Protein AF-A0A534PNG5-F1 (afdb_monomer_lite)

Secondary structure (DSSP, 8-state):
----------TTGGGSS------------------------------------HHHHHHHHHHHHHHHHHHHHHHHHHHHHHHHHHHHHHHHHHHHHHHHHHHHHHHHHHHHHHHHH-S---HHHHHHHHHHHHHHHHHS-HHHHHHHHHHHHHHHHHHHSPPPPHHHHHHHHH-GGG-HHHHHHHHHHHHHHHT--

Radius of gyration: 37.45 Å; chains: 1; bounding box: 87×50×100 Å

Structure (mmCIF, N/CA/C/O backbone):
data_AF-A0A534PNG5-F1
#
_entry.id   AF-A0A534PNG5-F1
#
loop_
_atom_site.group_PDB
_atom_site.id
_atom_site.type_symbol
_atom_site.label_atom_id
_atom_site.label_alt_id
_atom_site.label_comp_id
_atom_site.label_asym_id
_atom_site.label_entity_id
_atom_site.label_seq_id
_atom_site.pdbx_PDB_ins_code
_atom_site.Cartn_x
_atom_site.Cartn_y
_atom_site.Cartn_z
_atom_site.occupancy
_atom_site.B_iso_or_equiv
_atom_site.auth_seq_id
_atom_site.auth_comp_id
_atom_site.auth_asym_id
_atom_site.auth_atom_id
_atom_site.pdbx_PDB_model_num
ATOM 1 N N . MET A 1 1 ? 48.257 -15.122 37.520 1.00 42.22 1 MET A N 1
ATOM 2 C CA . MET A 1 1 ? 48.378 -16.211 36.531 1.00 42.22 1 MET A CA 1
ATOM 3 C C . MET A 1 1 ? 47.598 -15.764 35.302 1.00 42.22 1 MET A C 1
ATOM 5 O O . MET A 1 1 ? 46.404 -15.556 35.449 1.00 42.22 1 MET A O 1
ATOM 9 N N . SER A 1 2 ? 48.328 -15.472 34.219 1.00 43.62 2 SER A N 1
ATOM 10 C CA . SER A 1 2 ? 47.975 -15.103 32.827 1.00 43.62 2 SER A CA 1
ATOM 11 C C . SER A 1 2 ? 46.506 -14.789 32.499 1.00 43.62 2 SER A C 1
ATOM 13 O O . SER A 1 2 ? 45.644 -15.635 32.684 1.00 43.62 2 SER A O 1
ATOM 15 N N . ASP A 1 3 ? 46.112 -13.600 32.036 1.00 45.09 3 ASP A N 1
ATOM 16 C CA . ASP A 1 3 ? 46.604 -12.797 30.897 1.00 45.09 3 ASP A CA 1
ATOM 17 C C . ASP A 1 3 ? 46.541 -13.548 29.556 1.00 45.09 3 ASP A C 1
ATOM 19 O O . ASP A 1 3 ? 47.491 -14.232 29.190 1.00 45.09 3 ASP A O 1
ATOM 23 N N . VAL A 1 4 ? 45.411 -13.425 28.843 1.00 49.88 4 VAL A N 1
ATOM 24 C CA . VAL A 1 4 ? 45.333 -13.567 27.377 1.00 49.88 4 VAL A CA 1
ATOM 25 C C . VAL A 1 4 ? 44.245 -12.629 26.843 1.00 49.88 4 VAL A C 1
ATOM 27 O O . VAL A 1 4 ? 43.051 -12.919 26.866 1.00 49.88 4 VAL A O 1
ATOM 30 N N . LYS A 1 5 ? 44.704 -11.489 26.330 1.00 52.66 5 LYS A N 1
ATOM 31 C CA . LYS A 1 5 ? 44.002 -10.585 25.415 1.00 52.66 5 LYS A CA 1
ATOM 32 C C . LYS A 1 5 ? 44.162 -11.109 23.980 1.00 52.66 5 LYS A C 1
ATOM 34 O O . LYS A 1 5 ? 45.305 -11.245 23.545 1.00 52.66 5 LYS A O 1
ATOM 39 N N . PRO A 1 6 ? 43.095 -11.327 23.193 1.00 45.66 6 PRO A N 1
ATOM 40 C CA . PRO A 1 6 ? 43.257 -11.527 21.761 1.00 45.66 6 PRO A CA 1
ATOM 41 C C . PRO A 1 6 ? 43.134 -10.203 20.993 1.00 45.66 6 PRO A C 1
ATOM 43 O O . PRO A 1 6 ? 42.082 -9.574 20.927 1.00 45.66 6 PRO A O 1
ATOM 46 N N . ALA A 1 7 ? 44.291 -9.802 20.465 1.00 45.59 7 ALA A N 1
ATOM 47 C CA . ALA A 1 7 ? 44.550 -9.168 19.173 1.00 45.59 7 ALA A CA 1
ATOM 48 C C . ALA A 1 7 ? 43.496 -8.202 18.592 1.00 45.59 7 ALA A C 1
ATOM 50 O O . ALA A 1 7 ? 42.533 -8.584 17.932 1.00 45.59 7 ALA A O 1
ATOM 51 N N . SER A 1 8 ? 43.808 -6.913 18.719 1.00 43.84 8 SER A N 1
ATOM 52 C CA . SER A 1 8 ? 43.401 -5.866 17.785 1.00 43.84 8 SER A CA 1
ATOM 53 C C . SER A 1 8 ? 43.860 -6.223 16.367 1.00 43.84 8 SER A C 1
ATOM 55 O O . SER A 1 8 ? 45.064 -6.259 16.107 1.00 43.84 8 SER A O 1
ATOM 57 N N . LEU A 1 9 ? 42.911 -6.477 15.464 1.00 45.34 9 LEU A N 1
ATOM 58 C CA . LEU A 1 9 ? 43.178 -6.602 14.033 1.00 45.34 9 LEU A CA 1
ATOM 59 C C . LEU A 1 9 ? 43.649 -5.250 13.487 1.00 45.34 9 LEU A C 1
ATOM 61 O O . LEU A 1 9 ? 42.958 -4.234 13.582 1.00 45.34 9 LEU A O 1
ATOM 65 N N . ASP A 1 10 ? 44.867 -5.273 12.964 1.00 45.09 10 ASP A N 1
ATOM 66 C CA . ASP A 1 10 ? 45.629 -4.137 12.480 1.00 45.09 10 ASP A CA 1
ATOM 67 C C . ASP A 1 10 ? 44.970 -3.542 11.225 1.00 45.09 10 ASP A C 1
ATOM 69 O O . ASP A 1 10 ? 45.012 -4.097 10.127 1.00 45.09 10 ASP A O 1
ATOM 73 N N . LEU A 1 11 ? 44.328 -2.383 11.388 1.00 49.09 11 LEU A N 1
ATOM 74 C CA . LEU A 1 11 ? 43.650 -1.632 10.328 1.00 49.09 11 LEU A CA 1
ATOM 75 C C . LEU A 1 11 ? 44.647 -0.876 9.417 1.00 49.09 11 LEU A C 1
ATOM 77 O O . LEU A 1 11 ? 44.348 0.217 8.925 1.00 49.09 11 LEU A O 1
ATOM 81 N N . ARG A 1 12 ? 45.856 -1.423 9.223 1.00 49.28 12 ARG A N 1
ATOM 82 C CA . ARG A 1 12 ? 46.946 -0.820 8.436 1.00 49.28 12 ARG A CA 1
ATOM 83 C C . ARG A 1 12 ? 47.330 -1.592 7.172 1.00 49.28 12 ARG A C 1
ATOM 85 O O . ARG A 1 12 ? 47.959 -0.989 6.307 1.00 49.28 12 ARG A O 1
ATOM 92 N N . ASP A 1 13 ? 46.836 -2.815 6.971 1.00 47.75 13 ASP A N 1
ATOM 93 C CA . ASP A 1 13 ? 47.188 -3.629 5.790 1.00 47.75 13 ASP A CA 1
ATOM 94 C C . ASP A 1 13 ? 46.208 -3.557 4.603 1.00 47.75 13 ASP A C 1
ATOM 96 O O . ASP A 1 13 ? 46.502 -4.056 3.520 1.00 47.75 13 ASP A O 1
ATOM 100 N N . ALA A 1 14 ? 45.079 -2.851 4.722 1.00 40.81 14 ALA A N 1
ATOM 101 C CA . ALA A 1 14 ? 44.110 -2.721 3.621 1.00 40.81 14 ALA A CA 1
ATOM 102 C C . ALA A 1 14 ? 44.306 -1.471 2.729 1.00 40.81 14 ALA A C 1
ATOM 104 O O . ALA A 1 14 ? 43.502 -1.213 1.835 1.00 40.81 14 ALA A O 1
ATOM 105 N N . ARG A 1 15 ? 45.362 -0.666 2.947 1.00 44.97 15 ARG A N 1
ATOM 106 C CA . ARG A 1 15 ? 45.637 0.574 2.177 1.00 44.97 15 ARG A CA 1
ATOM 107 C C . ARG A 1 15 ? 46.783 0.466 1.164 1.00 44.97 15 ARG A C 1
ATOM 109 O O . ARG A 1 15 ? 47.199 1.478 0.602 1.00 44.97 15 ARG A O 1
ATOM 116 N N . SER A 1 16 ? 47.269 -0.738 0.880 1.00 45.09 16 SER A N 1
ATOM 117 C CA . SER A 1 16 ? 48.360 -0.989 -0.076 1.00 45.09 16 SER A CA 1
ATOM 118 C C . SER A 1 16 ? 47.890 -1.483 -1.456 1.00 45.09 16 SER A C 1
ATOM 120 O O . SER A 1 16 ? 48.688 -1.506 -2.389 1.00 45.09 16 SER A O 1
ATOM 122 N N . ALA A 1 17 ? 46.595 -1.771 -1.648 1.00 43.81 17 ALA A N 1
ATOM 123 C CA . ALA A 1 17 ? 46.058 -2.350 -2.892 1.00 43.81 17 ALA A CA 1
ATOM 124 C C . ALA A 1 17 ? 45.223 -1.391 -3.774 1.00 43.81 17 ALA A C 1
ATOM 126 O O . ALA A 1 17 ? 44.519 -1.838 -4.672 1.00 43.81 17 ALA A O 1
ATOM 127 N N . SER A 1 18 ? 45.309 -0.069 -3.571 1.00 43.91 18 SER A N 1
ATOM 128 C CA . SER A 1 18 ? 44.603 0.926 -4.406 1.00 43.91 18 SER A CA 1
ATOM 129 C C . SER A 1 18 ? 45.534 2.024 -4.936 1.00 43.91 18 SER A C 1
ATOM 131 O O . SER A 1 18 ? 45.219 3.212 -4.921 1.00 43.91 18 SER A O 1
ATOM 133 N N . ARG A 1 19 ? 46.712 1.623 -5.425 1.00 49.06 19 ARG A N 1
ATOM 134 C CA . ARG A 1 19 ? 47.600 2.451 -6.258 1.00 49.06 19 ARG A CA 1
ATOM 135 C C . ARG A 1 19 ? 47.731 1.822 -7.643 1.00 49.06 19 ARG A C 1
ATOM 137 O O . ARG A 1 19 ? 48.765 1.245 -7.951 1.00 49.06 19 ARG A O 1
ATOM 144 N N . ARG A 1 20 ? 46.685 1.909 -8.472 1.00 46.75 20 ARG A N 1
ATOM 145 C CA . ARG A 1 20 ? 46.772 1.728 -9.939 1.00 46.75 20 ARG A CA 1
ATOM 146 C C . ARG A 1 20 ? 45.463 2.111 -10.645 1.00 46.75 20 ARG A C 1
ATOM 148 O O . ARG A 1 20 ? 44.916 1.352 -11.427 1.00 46.75 20 ARG A O 1
ATOM 155 N N . ALA A 1 21 ? 44.990 3.330 -10.407 1.00 36.22 21 ALA A N 1
ATOM 156 C CA . ALA A 1 21 ? 44.104 4.019 -11.342 1.00 36.22 21 ALA A CA 1
ATOM 157 C C . ALA A 1 21 ? 44.889 5.217 -11.885 1.00 36.22 21 ALA A C 1
ATOM 159 O O . ALA A 1 21 ? 44.921 6.288 -11.285 1.00 36.22 21 ALA A O 1
ATOM 160 N N . ARG A 1 22 ? 45.647 4.985 -12.965 1.00 43.31 22 ARG A N 1
ATOM 161 C CA . ARG A 1 22 ? 46.301 6.059 -13.718 1.00 43.31 22 ARG A CA 1
ATOM 162 C C . ARG A 1 22 ? 45.199 6.886 -14.370 1.00 43.31 22 ARG A C 1
ATOM 164 O O . ARG A 1 22 ? 44.505 6.391 -15.252 1.00 43.31 22 ARG A O 1
ATOM 171 N N . ALA A 1 23 ? 45.073 8.127 -13.918 1.00 37.53 23 ALA A N 1
ATOM 172 C CA . ALA A 1 23 ? 44.420 9.194 -14.649 1.00 37.53 23 ALA A CA 1
ATOM 173 C C . ALA A 1 23 ? 45.038 9.272 -16.053 1.00 37.53 23 ALA A C 1
ATOM 175 O O . ALA A 1 23 ? 46.244 9.476 -16.198 1.00 37.53 23 ALA A O 1
ATOM 176 N N . MET A 1 24 ? 44.221 9.047 -17.079 1.00 36.25 24 MET A N 1
ATOM 177 C CA . MET A 1 24 ? 44.576 9.359 -18.456 1.00 36.25 24 MET A CA 1
ATOM 178 C C . MET A 1 24 ? 44.239 10.833 -18.673 1.00 36.25 24 MET A C 1
ATOM 180 O O . MET A 1 24 ? 43.172 11.176 -19.173 1.00 36.25 24 MET A O 1
ATOM 184 N N . GLU A 1 25 ? 45.127 11.707 -18.204 1.00 40.69 25 GLU A N 1
ATOM 185 C CA . GLU A 1 25 ? 45.117 13.109 -18.602 1.00 40.69 25 GLU A CA 1
ATOM 186 C C . GLU A 1 25 ? 45.513 13.175 -20.078 1.00 40.69 25 GLU A C 1
ATOM 188 O O . GLU A 1 25 ? 46.622 12.805 -20.460 1.00 40.69 25 GLU A O 1
ATOM 193 N N . VAL A 1 26 ? 44.572 13.595 -20.918 1.00 46.16 26 VAL A N 1
ATOM 194 C CA . VAL A 1 26 ? 44.825 13.958 -22.312 1.00 46.16 26 VAL A CA 1
ATOM 195 C C . VAL A 1 26 ? 45.457 15.352 -22.291 1.00 46.16 26 VAL A C 1
ATOM 197 O O . VAL A 1 26 ? 44.772 16.303 -21.907 1.00 46.16 26 VAL A O 1
ATOM 200 N N . PRO A 1 27 ? 46.734 15.529 -22.674 1.00 39.25 27 PRO A N 1
ATOM 201 C CA . PRO A 1 27 ? 47.320 16.853 -22.697 1.00 39.25 27 PRO A CA 1
ATOM 202 C C . PRO A 1 27 ? 46.854 17.575 -23.964 1.00 39.25 27 PRO A C 1
ATOM 204 O O . PRO A 1 27 ? 47.229 17.224 -25.082 1.00 39.25 27 PRO A O 1
ATOM 207 N N . LEU A 1 28 ? 46.035 18.610 -23.776 1.00 47.66 28 LEU A N 1
ATOM 208 C CA . LEU A 1 28 ? 45.810 19.658 -24.767 1.00 47.66 28 LEU A CA 1
ATOM 209 C C . LEU A 1 28 ? 47.106 20.463 -24.921 1.00 47.66 28 LEU A C 1
ATOM 211 O O . LEU A 1 28 ? 47.334 21.445 -24.216 1.00 47.66 28 LEU A O 1
ATOM 215 N N . THR A 1 29 ? 47.973 20.062 -25.846 1.00 42.19 29 THR A N 1
ATOM 216 C CA . THR A 1 29 ? 49.083 20.905 -26.291 1.00 42.19 29 THR A CA 1
ATOM 217 C C . THR A 1 29 ? 48.583 21.882 -27.348 1.00 42.19 29 THR A C 1
ATOM 219 O O . THR A 1 29 ? 48.604 21.644 -28.553 1.00 42.19 29 THR A O 1
ATOM 222 N N . VAL A 1 30 ? 48.143 23.041 -26.863 1.00 47.34 30 VAL A N 1
ATOM 223 C CA . VAL A 1 30 ? 48.156 24.284 -27.630 1.00 47.34 30 VAL A CA 1
ATOM 224 C C . VAL A 1 30 ? 49.622 24.625 -27.897 1.00 47.34 30 VAL A C 1
ATOM 226 O O . VAL A 1 30 ? 50.342 25.018 -26.982 1.00 47.34 30 VAL A O 1
ATOM 229 N N . PHE A 1 31 ? 50.080 24.469 -29.140 1.00 37.09 31 PHE A N 1
ATOM 230 C CA . PHE A 1 31 ? 51.350 25.041 -29.583 1.00 37.09 31 PHE A CA 1
ATOM 231 C C . PHE A 1 31 ? 51.090 26.058 -30.690 1.00 37.09 31 PHE A C 1
ATOM 233 O O . PHE A 1 31 ? 50.857 25.739 -31.855 1.00 37.09 31 PHE A O 1
ATOM 240 N N . SER A 1 32 ? 51.102 27.321 -30.276 1.00 46.97 32 SER A N 1
ATOM 241 C CA . SER A 1 32 ? 51.214 28.490 -31.134 1.00 46.97 32 SER A CA 1
ATOM 242 C C . SER A 1 32 ? 52.559 28.481 -31.866 1.00 46.97 32 SER A C 1
ATOM 244 O O . SER A 1 32 ? 53.602 28.361 -31.224 1.00 46.97 32 SER A O 1
ATOM 246 N N . GLY A 1 33 ? 52.564 28.695 -33.182 1.00 36.94 33 GLY A N 1
ATOM 247 C CA . GLY A 1 33 ? 53.810 28.750 -33.948 1.00 36.94 33 GLY A CA 1
ATOM 248 C C . GLY A 1 33 ? 53.684 29.442 -35.302 1.00 36.94 33 GLY A C 1
ATOM 249 O O . GLY A 1 33 ? 53.582 28.783 -36.322 1.00 36.94 33 GLY A O 1
ATOM 250 N N . ARG A 1 34 ? 53.709 30.781 -35.275 1.00 41.88 34 ARG A N 1
ATOM 251 C CA . ARG A 1 34 ? 54.212 31.721 -36.305 1.00 41.88 34 ARG A CA 1
ATOM 252 C C . ARG A 1 34 ? 53.926 31.462 -37.796 1.00 41.88 34 ARG A C 1
ATOM 254 O O . ARG A 1 34 ? 54.570 30.662 -38.462 1.00 41.88 34 ARG A O 1
ATOM 261 N N . ARG A 1 35 ? 53.160 32.396 -38.372 1.00 55.22 35 ARG A N 1
ATOM 262 C CA . ARG A 1 35 ? 53.339 32.862 -39.757 1.00 55.22 35 ARG A CA 1
ATOM 263 C C . ARG A 1 35 ? 54.666 33.633 -39.903 1.00 55.22 35 ARG A C 1
ATOM 265 O O . ARG A 1 35 ? 54.890 34.571 -39.140 1.00 55.22 35 ARG A O 1
ATOM 272 N N . ARG A 1 36 ? 55.482 33.278 -40.904 1.00 39.59 36 ARG A N 1
ATOM 273 C CA . ARG A 1 36 ? 56.388 34.119 -41.739 1.00 39.59 36 ARG A CA 1
ATOM 274 C C . ARG A 1 36 ? 57.092 33.167 -42.728 1.00 39.59 36 ARG A C 1
ATOM 276 O O . ARG A 1 36 ? 57.752 32.241 -42.290 1.00 39.59 36 ARG A O 1
ATOM 283 N N . ALA A 1 37 ? 56.710 33.163 -44.005 1.00 39.16 37 ALA A N 1
ATOM 284 C CA . ALA A 1 37 ? 57.232 34.003 -45.095 1.00 39.16 37 ALA A CA 1
ATOM 285 C C . ALA A 1 37 ? 58.597 33.526 -45.633 1.00 39.16 37 ALA A C 1
ATOM 287 O O . ALA A 1 37 ? 59.588 33.672 -44.931 1.00 39.16 37 ALA A O 1
ATOM 288 N N . ALA A 1 38 ? 58.631 33.018 -46.875 1.00 34.38 38 ALA A N 1
ATOM 289 C CA . ALA A 1 38 ? 59.518 33.469 -47.965 1.00 34.38 38 ALA A CA 1
ATOM 290 C C . ALA A 1 38 ? 59.465 32.510 -49.176 1.00 34.38 38 ALA A C 1
ATOM 292 O O . ALA A 1 38 ? 59.502 31.292 -49.029 1.00 34.38 38 ALA A O 1
ATOM 293 N N . LEU A 1 39 ? 59.360 33.107 -50.366 1.00 41.84 39 LEU A N 1
ATOM 294 C CA . LEU A 1 39 ? 59.425 32.502 -51.698 1.00 41.84 39 LEU A CA 1
ATOM 295 C C . LEU A 1 39 ? 60.820 31.923 -52.026 1.00 41.84 39 LEU A C 1
ATOM 297 O O . LEU A 1 39 ? 61.819 32.524 -51.648 1.00 41.84 39 LEU A O 1
ATOM 301 N N . HIS A 1 40 ? 60.868 30.868 -52.852 1.00 40.47 40 HIS A N 1
ATOM 302 C CA . HIS A 1 40 ? 61.390 30.845 -54.243 1.00 40.47 40 HIS A CA 1
ATOM 303 C C . HIS A 1 40 ? 61.981 29.472 -54.639 1.00 40.47 40 HIS A C 1
ATOM 305 O O . HIS A 1 40 ? 62.952 29.011 -54.058 1.00 40.47 40 HIS A O 1
ATOM 311 N N . ILE A 1 41 ? 61.396 28.909 -55.707 1.00 45.75 41 ILE A N 1
ATOM 312 C CA . ILE A 1 41 ? 62.020 28.220 -56.859 1.00 45.75 41 ILE A CA 1
ATOM 313 C C . ILE A 1 41 ? 62.945 27.018 -56.584 1.00 45.75 41 ILE A C 1
ATOM 315 O O . ILE A 1 41 ? 64.103 27.189 -56.235 1.00 45.75 41 ILE A O 1
ATOM 319 N N . PHE A 1 42 ? 62.489 25.823 -56.980 1.00 36.19 42 PHE A N 1
ATOM 320 C CA . PHE A 1 42 ? 63.192 24.996 -57.975 1.00 36.19 42 PHE A CA 1
ATOM 321 C C . PHE A 1 42 ? 62.219 23.981 -58.591 1.00 36.19 42 PHE A C 1
ATOM 323 O O . PHE A 1 42 ? 61.491 23.290 -57.882 1.00 36.19 42 PHE A O 1
ATOM 330 N N . GLY A 1 43 ? 62.154 23.958 -59.922 1.00 49.25 43 GLY A N 1
ATOM 331 C CA . GLY A 1 43 ? 61.312 23.043 -60.684 1.00 49.25 43 GLY A CA 1
ATOM 332 C C . GLY A 1 43 ? 61.909 21.639 -60.760 1.00 49.25 43 GLY A C 1
ATOM 333 O O . GLY A 1 43 ? 63.120 21.472 -60.871 1.00 49.25 43 GLY A O 1
ATOM 334 N N . GLY A 1 44 ? 61.027 20.643 -60.759 1.00 37.41 44 GLY A N 1
ATOM 335 C CA . GLY A 1 44 ? 61.303 19.260 -61.133 1.00 37.41 44 GLY A CA 1
ATOM 336 C C . GLY A 1 44 ? 60.001 18.629 -61.643 1.00 37.41 44 GLY A C 1
ATOM 337 O O . GLY A 1 44 ? 58.953 18.867 -61.035 1.00 37.41 44 GLY A O 1
ATOM 338 N N . PRO A 1 45 ? 60.006 17.922 -62.787 1.00 47.62 45 PRO A N 1
ATOM 339 C CA . PRO A 1 45 ? 58.789 17.418 -63.402 1.00 47.62 45 PRO A CA 1
ATOM 340 C C . PRO A 1 45 ? 58.186 16.280 -62.579 1.00 47.62 45 PRO A C 1
ATOM 342 O O . PRO A 1 45 ? 58.879 15.504 -61.928 1.00 47.62 45 PRO A O 1
ATOM 345 N N . ARG A 1 46 ? 56.855 16.223 -62.616 1.00 51.22 46 ARG A N 1
ATOM 346 C CA . ARG A 1 46 ? 56.011 15.254 -61.919 1.00 51.22 46 ARG A CA 1
ATOM 347 C C . ARG A 1 46 ? 56.330 13.845 -62.428 1.00 51.22 46 ARG A C 1
ATOM 349 O O . ARG A 1 46 ? 55.989 13.525 -63.563 1.00 51.22 46 ARG A O 1
ATOM 356 N N . GLU A 1 47 ? 56.910 13.003 -61.581 1.00 49.06 47 GLU A N 1
ATOM 357 C CA . GLU A 1 47 ? 56.812 11.555 -61.752 1.00 49.06 47 GLU A CA 1
ATOM 358 C C . GLU A 1 47 ? 55.427 11.107 -61.281 1.00 49.06 47 GLU A C 1
ATOM 360 O O . GLU A 1 47 ? 55.004 11.348 -60.148 1.00 49.06 47 GLU A O 1
ATOM 365 N N . GLY A 1 48 ? 54.674 10.531 -62.216 1.00 52.56 48 GLY A N 1
ATOM 366 C CA . GLY A 1 48 ? 53.319 10.059 -62.008 1.00 52.56 48 GLY A CA 1
ATOM 367 C C . GLY A 1 48 ? 53.293 8.811 -61.140 1.00 52.56 48 GLY A C 1
ATOM 368 O O . GLY A 1 48 ? 53.388 7.697 -61.638 1.00 52.56 48 GLY A O 1
ATOM 369 N N . ILE A 1 49 ? 53.046 8.997 -59.850 1.00 50.81 49 ILE A N 1
ATOM 370 C CA . ILE A 1 49 ? 52.175 8.080 -59.123 1.00 50.81 49 ILE A CA 1
ATOM 371 C C . ILE A 1 49 ? 50.791 8.690 -59.292 1.00 50.81 49 ILE A C 1
ATOM 373 O O . ILE A 1 49 ? 50.610 9.863 -58.964 1.00 50.81 49 ILE A O 1
ATOM 377 N N . ALA A 1 50 ? 49.843 7.951 -59.871 1.00 56.66 50 ALA A N 1
ATOM 378 C CA . ALA A 1 50 ? 48.450 8.372 -59.927 1.00 56.66 50 ALA A CA 1
ATOM 379 C C . ALA A 1 50 ? 48.002 8.699 -58.497 1.00 56.66 50 ALA A C 1
ATOM 381 O O . ALA A 1 50 ? 47.720 7.806 -57.699 1.00 56.66 50 ALA A O 1
ATOM 382 N N . ALA A 1 51 ? 48.044 9.986 -58.152 1.00 57.38 51 ALA A N 1
ATOM 383 C CA . ALA A 1 51 ? 47.664 10.487 -56.853 1.00 57.38 51 ALA A CA 1
ATOM 384 C C . ALA A 1 51 ? 46.154 10.316 -56.775 1.00 57.38 51 ALA A C 1
ATOM 386 O O . ALA A 1 51 ? 45.396 11.146 -57.272 1.00 57.38 51 ALA A O 1
ATOM 387 N N . MET A 1 52 ? 45.721 9.188 -56.220 1.00 60.00 52 MET A N 1
ATOM 388 C CA . MET A 1 52 ? 44.352 9.052 -55.764 1.00 60.00 52 MET A CA 1
ATOM 389 C C . MET A 1 52 ? 44.094 10.227 -54.816 1.00 60.00 52 MET A C 1
ATOM 391 O O . MET A 1 52 ? 44.866 10.451 -53.881 1.00 60.00 52 MET A O 1
ATOM 395 N N . ASP A 1 53 ? 43.083 11.030 -55.142 1.00 76.62 53 ASP A N 1
ATOM 396 C CA . ASP A 1 53 ? 42.896 12.356 -54.563 1.00 76.62 53 ASP A CA 1
ATOM 397 C C . ASP A 1 53 ? 42.768 12.258 -53.028 1.00 76.62 53 ASP A C 1
ATOM 399 O O . ASP A 1 53 ? 41.851 11.592 -52.533 1.00 76.62 53 ASP A O 1
ATOM 403 N N . PRO A 1 54 ? 43.655 12.893 -52.240 1.00 76.19 54 PRO A N 1
ATOM 404 C CA . PRO A 1 54 ? 43.539 12.914 -50.782 1.00 76.19 54 PRO A CA 1
ATOM 405 C C . PRO A 1 54 ? 42.186 13.472 -50.302 1.00 76.19 54 PRO A C 1
ATOM 407 O O . PRO A 1 54 ? 41.732 13.113 -49.212 1.00 76.19 54 PRO A O 1
ATOM 410 N N . ALA A 1 55 ? 41.496 14.282 -51.115 1.00 77.81 55 ALA A N 1
ATOM 411 C CA . ALA A 1 55 ? 40.132 14.724 -50.841 1.00 77.81 55 ALA A CA 1
ATOM 412 C C . ALA A 1 55 ? 39.118 13.566 -50.864 1.00 77.81 55 ALA A C 1
ATOM 414 O O . ALA A 1 55 ? 38.207 13.540 -50.037 1.00 77.81 55 ALA A O 1
ATOM 415 N N . PHE A 1 56 ? 39.296 12.578 -51.746 1.00 79.19 56 PHE A N 1
ATOM 416 C CA . PHE A 1 56 ? 38.436 11.397 -51.830 1.00 79.19 56 PHE A CA 1
ATOM 417 C C . PHE A 1 56 ? 38.593 10.494 -50.599 1.00 79.19 56 PHE A C 1
ATOM 419 O O . PHE A 1 56 ? 37.597 10.100 -49.995 1.00 79.19 56 PHE A O 1
ATOM 426 N N . PHE A 1 57 ? 39.832 10.231 -50.165 1.00 80.00 57 PHE A N 1
ATOM 427 C CA . PHE A 1 57 ? 40.095 9.483 -48.927 1.00 80.00 57 PHE A CA 1
ATOM 428 C C . PHE A 1 57 ? 39.540 10.190 -47.689 1.00 80.00 57 PHE A C 1
ATOM 430 O O . PHE A 1 57 ? 38.956 9.542 -46.824 1.00 80.00 57 PHE A O 1
ATOM 437 N N . SER A 1 58 ? 39.691 11.515 -47.614 1.00 79.25 58 SER A N 1
ATOM 438 C CA . SER A 1 58 ? 39.166 12.321 -46.509 1.00 79.25 58 SER A CA 1
ATOM 439 C C . SER A 1 58 ? 37.633 12.316 -46.473 1.00 79.25 58 SER A C 1
ATOM 441 O O . SER A 1 58 ? 37.037 12.066 -45.424 1.00 79.25 58 SER A O 1
ATOM 443 N N . ALA A 1 59 ? 36.977 12.498 -47.624 1.00 80.88 59 ALA A N 1
ATOM 444 C CA . ALA A 1 59 ? 35.522 12.436 -47.735 1.00 80.88 59 ALA A CA 1
ATOM 445 C C . ALA A 1 59 ? 34.981 11.041 -47.387 1.00 80.88 59 ALA A C 1
ATOM 447 O O . ALA A 1 59 ? 34.012 10.923 -46.641 1.00 80.88 59 ALA A O 1
ATOM 448 N N . PHE A 1 60 ? 35.635 9.979 -47.862 1.00 78.94 60 PHE A N 1
ATOM 449 C CA . PHE A 1 60 ? 35.255 8.606 -47.540 1.00 78.94 60 PHE A CA 1
ATOM 450 C C . PHE A 1 60 ? 35.455 8.283 -46.054 1.00 78.94 60 PHE A C 1
ATOM 452 O O . PHE A 1 60 ? 34.574 7.689 -45.438 1.00 78.94 60 PHE A O 1
ATOM 459 N N . ALA A 1 61 ? 36.563 8.718 -45.448 1.00 81.44 61 ALA A N 1
ATOM 460 C CA . ALA A 1 61 ? 36.804 8.563 -44.015 1.00 81.44 61 ALA A CA 1
ATOM 461 C C . ALA A 1 61 ? 35.762 9.319 -43.172 1.00 81.44 61 ALA A C 1
ATOM 463 O O . ALA A 1 61 ? 35.260 8.778 -42.186 1.00 81.44 61 ALA A O 1
ATOM 464 N N . ALA A 1 62 ? 35.383 10.534 -43.583 1.00 76.50 62 ALA A N 1
ATOM 465 C CA . ALA A 1 62 ? 34.324 11.305 -42.937 1.00 76.50 62 ALA A CA 1
ATOM 466 C C . ALA A 1 62 ? 32.954 10.610 -43.051 1.00 76.50 62 ALA A C 1
ATOM 468 O O . ALA A 1 62 ? 32.233 10.494 -42.058 1.00 76.50 62 ALA A O 1
ATOM 469 N N . LEU A 1 63 ? 32.616 10.080 -44.232 1.00 79.31 63 LEU A N 1
ATOM 470 C CA . LEU A 1 63 ? 31.385 9.316 -44.449 1.00 79.31 63 LEU A CA 1
ATOM 471 C C . LEU A 1 63 ? 31.373 8.013 -43.639 1.00 79.31 63 LEU A C 1
ATOM 473 O O . LEU A 1 63 ? 30.384 7.732 -42.964 1.00 79.31 63 LEU A O 1
ATOM 477 N N . ALA A 1 64 ? 32.471 7.257 -43.625 1.00 78.12 64 ALA A N 1
ATOM 478 C CA . ALA A 1 64 ? 32.600 6.025 -42.848 1.00 78.12 64 ALA A CA 1
ATOM 479 C C . ALA A 1 64 ? 32.484 6.290 -41.338 1.00 78.12 64 ALA A C 1
ATOM 481 O O . ALA A 1 64 ? 31.753 5.585 -40.641 1.00 78.12 64 ALA A O 1
ATOM 482 N N . GLY A 1 65 ? 33.128 7.351 -40.840 1.00 76.94 65 GLY A N 1
ATOM 483 C CA . GLY A 1 65 ? 32.992 7.796 -39.454 1.00 76.94 65 GLY A CA 1
ATOM 484 C C . GLY A 1 65 ? 31.552 8.176 -39.102 1.00 76.94 65 GLY A C 1
ATOM 485 O O . GLY A 1 65 ? 31.054 7.783 -38.048 1.00 76.94 65 GLY A O 1
ATOM 486 N N . SER A 1 66 ? 30.846 8.861 -40.007 1.00 82.38 66 SER A N 1
ATOM 487 C CA . SER A 1 66 ? 29.437 9.220 -39.809 1.00 82.38 66 SER A CA 1
ATOM 488 C C . SER A 1 66 ? 28.497 8.010 -39.835 1.00 82.38 66 SER A C 1
ATOM 490 O O . SER A 1 66 ? 27.567 7.949 -39.035 1.00 82.38 66 SER A O 1
ATOM 492 N N . ALA A 1 67 ? 28.756 7.015 -40.690 1.00 81.44 67 ALA A N 1
ATOM 493 C CA . ALA A 1 67 ? 27.943 5.807 -40.789 1.00 81.44 67 ALA A CA 1
ATOM 494 C C . ALA A 1 67 ? 28.098 4.931 -39.540 1.00 81.44 67 ALA A C 1
ATOM 496 O O . ALA A 1 67 ? 27.105 4.521 -38.941 1.00 81.44 67 ALA A O 1
ATOM 497 N N . ILE A 1 68 ? 29.336 4.703 -39.095 1.00 81.19 68 ILE A N 1
ATOM 498 C CA . ILE A 1 68 ? 29.620 3.959 -37.861 1.00 81.19 68 ILE A CA 1
ATOM 499 C C . ILE A 1 68 ? 29.076 4.720 -36.647 1.00 81.19 68 ILE A C 1
ATOM 501 O O . ILE A 1 68 ? 28.448 4.115 -35.776 1.00 81.19 68 ILE A O 1
ATOM 505 N N . GLY A 1 69 ? 29.253 6.044 -36.611 1.00 77.94 69 GLY A N 1
ATOM 506 C CA . GLY A 1 69 ? 28.685 6.912 -35.581 1.00 77.94 69 GLY A CA 1
ATOM 507 C C . GLY A 1 69 ? 27.159 6.829 -35.535 1.00 77.94 69 GLY A C 1
ATOM 508 O O . GLY A 1 69 ? 26.597 6.598 -34.471 1.00 77.94 69 GLY A O 1
ATOM 509 N N . GLY A 1 70 ? 26.493 6.904 -36.690 1.00 83.94 70 GLY A N 1
ATOM 510 C CA . GLY A 1 70 ? 25.040 6.798 -36.819 1.00 83.94 70 GLY A CA 1
ATOM 511 C C . GLY A 1 70 ? 24.496 5.436 -36.385 1.00 83.94 70 GLY A C 1
ATOM 512 O O . GLY A 1 70 ? 23.557 5.379 -35.594 1.00 83.94 70 GLY A O 1
ATOM 513 N N . VAL A 1 71 ? 25.113 4.333 -36.823 1.00 84.31 71 VAL A N 1
ATOM 514 C CA . VAL A 1 71 ? 24.727 2.971 -36.403 1.00 84.31 71 VAL A CA 1
ATOM 515 C C . VAL A 1 71 ? 24.938 2.780 -34.901 1.00 84.31 71 VAL A C 1
ATOM 517 O O . VAL A 1 71 ? 24.074 2.227 -34.220 1.00 84.31 71 VAL A O 1
ATOM 520 N N . THR A 1 72 ? 26.045 3.292 -34.360 1.00 85.81 72 THR A N 1
ATOM 521 C CA . THR A 1 72 ? 26.316 3.258 -32.916 1.00 85.81 72 THR A CA 1
ATOM 522 C C . THR A 1 72 ? 25.281 4.072 -32.143 1.00 85.81 72 THR A C 1
ATOM 524 O O . THR A 1 72 ? 24.760 3.593 -31.139 1.00 85.81 72 THR A O 1
ATOM 527 N N . SER A 1 73 ? 24.921 5.268 -32.615 1.00 82.75 73 SER A N 1
ATOM 528 C CA . SER A 1 73 ? 23.888 6.106 -31.998 1.00 82.75 73 SER A CA 1
ATOM 529 C C . SER A 1 73 ? 22.514 5.443 -32.018 1.00 82.75 73 SER A C 1
ATOM 531 O O . SER A 1 73 ? 21.813 5.485 -31.010 1.00 82.75 73 SER A O 1
ATOM 533 N N . LEU A 1 74 ? 22.133 4.787 -33.117 1.00 85.81 74 LEU A N 1
ATOM 534 C CA . LEU A 1 74 ? 20.879 4.035 -33.196 1.00 85.81 74 LEU A CA 1
ATOM 535 C C . LEU A 1 74 ? 20.881 2.832 -32.243 1.00 85.81 74 LEU A C 1
ATOM 537 O O . LEU A 1 74 ? 19.906 2.627 -31.522 1.00 85.81 74 LEU A O 1
ATOM 541 N N . GLY A 1 75 ? 21.983 2.079 -32.179 1.00 84.94 75 GLY A N 1
ATOM 542 C CA . GLY A 1 75 ? 22.141 0.958 -31.248 1.00 84.94 75 GLY A CA 1
ATOM 543 C C . GLY A 1 75 ? 22.106 1.395 -29.780 1.00 84.94 75 GLY A C 1
ATOM 544 O O . GLY A 1 75 ? 21.392 0.802 -28.971 1.00 84.94 75 GLY A O 1
ATOM 545 N N . ALA A 1 76 ? 22.815 2.475 -29.442 1.00 81.44 76 ALA A N 1
ATOM 546 C CA . ALA A 1 76 ? 22.810 3.069 -28.109 1.00 81.44 76 ALA A CA 1
ATOM 547 C C . ALA A 1 76 ? 21.424 3.611 -27.733 1.00 81.44 76 ALA A C 1
ATOM 549 O O . ALA A 1 76 ? 20.965 3.396 -26.612 1.00 81.44 76 ALA A O 1
ATOM 550 N N . SER A 1 77 ? 20.732 4.261 -28.673 1.00 82.62 77 SER A N 1
ATOM 551 C CA . SER A 1 77 ? 19.378 4.777 -28.465 1.00 82.62 77 SER A CA 1
ATOM 552 C C . SER A 1 77 ? 18.379 3.642 -28.245 1.00 82.62 77 SER A C 1
ATOM 554 O O . SER A 1 77 ? 17.631 3.679 -27.275 1.00 82.62 77 SER A O 1
ATOM 556 N N . TRP A 1 78 ? 18.428 2.572 -29.044 1.00 84.44 78 TRP A N 1
ATOM 557 C CA . TRP A 1 78 ? 17.572 1.398 -28.852 1.00 84.44 78 TRP A CA 1
ATOM 558 C C . TRP A 1 78 ? 17.823 0.695 -27.514 1.00 84.44 78 TRP A C 1
ATOM 560 O O . TRP A 1 78 ? 16.873 0.363 -26.804 1.00 84.44 78 TRP A O 1
ATOM 570 N N . LEU A 1 79 ? 19.090 0.494 -27.137 1.00 86.38 79 LEU A N 1
ATOM 571 C CA . LEU A 1 79 ? 19.455 -0.110 -25.855 1.00 86.38 79 LEU A CA 1
ATOM 572 C C . LEU A 1 79 ? 18.993 0.757 -24.674 1.00 86.38 79 LEU A C 1
ATOM 574 O O . LEU A 1 79 ? 18.393 0.242 -23.729 1.00 86.38 79 LEU A O 1
ATOM 578 N N . SER A 1 80 ? 19.219 2.071 -24.758 1.00 79.44 80 SER A N 1
ATOM 579 C CA . SER A 1 80 ? 18.768 3.049 -23.765 1.00 79.44 80 SER A CA 1
ATOM 580 C C . SER A 1 80 ? 17.245 3.046 -23.649 1.00 79.44 80 SER A C 1
ATOM 582 O O . SER A 1 80 ? 16.697 2.854 -22.566 1.00 79.44 80 SER A O 1
ATOM 584 N N . GLN A 1 81 ? 16.544 3.144 -24.775 1.00 75.75 81 GLN A N 1
ATOM 585 C CA . GLN A 1 81 ? 15.091 3.171 -24.837 1.00 75.75 81 GLN A CA 1
ATOM 586 C C . GLN A 1 81 ? 14.475 1.862 -24.325 1.00 75.75 81 GLN A C 1
ATOM 588 O O . GLN A 1 81 ? 13.499 1.896 -23.580 1.00 75.75 81 GLN A O 1
ATOM 593 N N . ARG A 1 82 ? 15.074 0.703 -24.627 1.00 73.56 82 ARG A N 1
ATOM 594 C CA . ARG A 1 82 ? 14.634 -0.595 -24.093 1.00 73.56 82 ARG A CA 1
ATOM 595 C C . ARG A 1 82 ? 14.848 -0.710 -22.582 1.00 73.56 82 ARG A C 1
ATOM 597 O O . ARG A 1 82 ? 13.997 -1.284 -21.904 1.00 73.56 82 ARG A O 1
ATOM 604 N N . GLY A 1 83 ? 15.937 -0.157 -22.047 1.00 71.94 83 GLY A N 1
ATOM 605 C CA . GLY A 1 83 ? 16.159 -0.052 -20.602 1.00 71.94 83 GLY A CA 1
ATOM 606 C C . GLY A 1 83 ? 15.131 0.855 -19.921 1.00 71.94 83 GLY A C 1
ATOM 607 O O . GLY A 1 83 ? 14.519 0.456 -18.932 1.00 71.94 83 GLY A O 1
ATOM 608 N N . GLN A 1 84 ? 14.872 2.029 -20.504 1.00 65.75 84 GLN A N 1
ATOM 609 C CA . GLN A 1 84 ? 13.889 2.996 -20.007 1.00 65.75 84 GLN A CA 1
ATOM 610 C C . GLN A 1 84 ? 12.463 2.433 -20.026 1.00 65.75 84 GLN A C 1
ATOM 612 O O . GLN A 1 84 ? 11.748 2.569 -19.040 1.00 65.75 84 GLN A O 1
ATOM 617 N N . PHE A 1 85 ? 12.056 1.737 -21.094 1.00 61.59 85 PHE A N 1
ATOM 618 C CA . PHE A 1 85 ? 10.732 1.111 -21.161 1.00 61.59 85 PHE A CA 1
ATOM 619 C C . PHE A 1 85 ? 10.534 0.046 -20.079 1.00 61.59 85 PHE A C 1
ATOM 621 O O . PHE A 1 85 ? 9.511 0.061 -19.401 1.00 61.59 85 PHE A O 1
ATOM 628 N N . ARG A 1 86 ? 11.519 -0.836 -19.857 1.00 61.47 86 ARG A N 1
ATOM 629 C CA . ARG A 1 86 ? 11.430 -1.866 -18.806 1.00 61.47 86 ARG A CA 1
ATOM 630 C C . ARG A 1 86 ? 11.409 -1.259 -17.406 1.00 61.47 86 ARG A C 1
ATOM 632 O O . ARG A 1 86 ? 10.628 -1.702 -16.572 1.00 61.47 86 ARG A O 1
ATOM 639 N N . ALA A 1 87 ? 12.225 -0.234 -17.163 1.00 67.44 87 ALA A N 1
ATOM 640 C CA . ALA A 1 87 ? 12.204 0.506 -15.904 1.00 67.44 87 ALA A CA 1
ATOM 641 C C . ALA A 1 87 ? 10.850 1.204 -15.684 1.00 67.44 87 ALA A C 1
ATOM 643 O O . ALA A 1 87 ? 10.319 1.198 -14.580 1.00 67.44 87 ALA A O 1
ATOM 644 N N . GLN A 1 88 ? 10.250 1.758 -16.738 1.00 66.88 88 GLN A N 1
ATOM 645 C CA . GLN A 1 88 ? 8.978 2.470 -16.651 1.00 66.88 88 GLN A CA 1
ATOM 646 C C . GLN A 1 88 ? 7.777 1.529 -16.467 1.00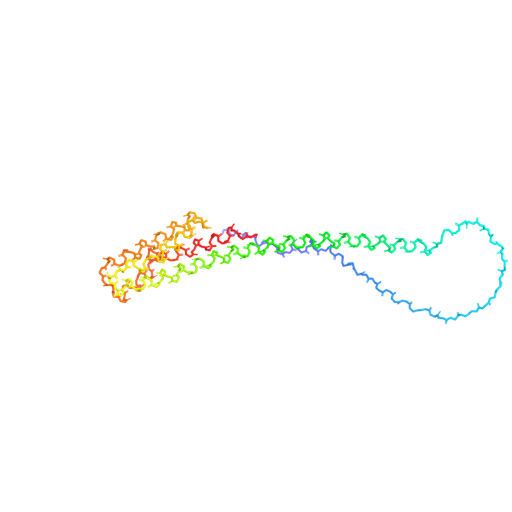 66.88 88 GLN A C 1
ATOM 648 O O . GLN A 1 88 ? 6.866 1.852 -15.706 1.00 66.88 88 GLN A O 1
ATOM 653 N N . GLU A 1 89 ? 7.766 0.366 -17.124 1.00 68.62 89 GLU A N 1
ATOM 654 C CA . GLU A 1 89 ? 6.779 -0.691 -16.866 1.00 68.62 89 GLU A CA 1
ATOM 655 C C . GLU A 1 89 ? 6.889 -1.211 -15.431 1.00 68.62 89 GLU A C 1
ATOM 657 O O . GLU A 1 89 ? 5.876 -1.315 -14.739 1.00 68.62 89 GLU A O 1
ATOM 662 N N . TYR A 1 90 ? 8.116 -1.430 -14.952 1.00 66.62 90 TYR A N 1
ATOM 663 C CA . TYR A 1 90 ? 8.382 -1.846 -13.580 1.00 66.62 90 TYR A CA 1
ATOM 664 C C . TYR A 1 90 ? 7.849 -0.837 -12.549 1.00 66.62 90 TYR A C 1
ATOM 666 O O . TYR A 1 90 ? 7.082 -1.205 -11.659 1.00 66.62 90 TYR A O 1
ATOM 674 N N . THR A 1 91 ? 8.170 0.450 -12.705 1.00 67.94 91 THR A N 1
ATOM 675 C CA . THR A 1 91 ? 7.682 1.508 -11.806 1.00 67.94 91 THR A CA 1
ATOM 676 C C . THR A 1 91 ? 6.155 1.613 -11.817 1.00 67.94 91 THR A C 1
ATOM 678 O O . THR A 1 91 ? 5.545 1.850 -10.777 1.00 67.94 91 THR A O 1
ATOM 681 N N . ARG A 1 92 ? 5.509 1.405 -12.973 1.00 72.31 92 ARG A N 1
ATOM 682 C CA . ARG A 1 92 ? 4.039 1.416 -13.079 1.00 72.31 92 ARG A CA 1
ATOM 683 C C . ARG A 1 92 ? 3.397 0.251 -12.335 1.00 72.31 92 ARG A C 1
ATOM 685 O O . ARG A 1 92 ? 2.376 0.447 -11.679 1.00 72.31 92 ARG A O 1
ATOM 692 N N . ASP A 1 93 ? 3.966 -0.944 -12.439 1.00 75.19 93 ASP A N 1
ATOM 693 C CA . ASP A 1 93 ? 3.444 -2.115 -11.733 1.00 75.19 93 ASP A CA 1
ATOM 694 C C . ASP A 1 93 ? 3.648 -2.011 -10.218 1.00 75.19 93 ASP A C 1
ATOM 696 O O . ASP A 1 93 ? 2.766 -2.420 -9.458 1.00 75.19 93 ASP A O 1
ATOM 700 N N . LEU A 1 94 ? 4.757 -1.409 -9.782 1.00 76.56 94 LEU A N 1
ATOM 701 C CA . LEU A 1 94 ? 5.027 -1.139 -8.372 1.00 76.56 94 LEU A CA 1
ATOM 702 C C . LEU A 1 94 ? 4.055 -0.092 -7.809 1.00 76.56 94 LEU A C 1
ATOM 704 O O . LEU A 1 94 ? 3.364 -0.376 -6.833 1.00 76.56 94 LEU A O 1
ATOM 708 N N . SER A 1 95 ? 3.879 1.036 -8.505 1.00 79.88 95 SER A N 1
ATOM 709 C CA . SER A 1 95 ? 2.916 2.087 -8.138 1.00 79.88 95 SER A CA 1
ATOM 710 C C . SER A 1 95 ? 1.482 1.557 -8.032 1.00 79.88 95 SER A C 1
ATOM 712 O O . SER A 1 95 ? 0.783 1.857 -7.069 1.00 79.88 95 SER A O 1
ATOM 714 N N . ARG A 1 96 ? 1.043 0.689 -8.954 1.00 84.31 96 ARG A N 1
ATOM 715 C CA . ARG A 1 96 ? -0.299 0.079 -8.884 1.00 84.31 96 ARG A CA 1
ATOM 716 C C . ARG A 1 96 ? -0.503 -0.779 -7.636 1.00 84.31 96 ARG A C 1
ATOM 718 O O . ARG A 1 96 ? -1.615 -0.837 -7.113 1.00 84.31 96 ARG A O 1
ATOM 725 N N . ARG A 1 97 ? 0.534 -1.495 -7.193 1.00 85.81 97 ARG A N 1
ATOM 726 C CA . ARG A 1 97 ? 0.476 -2.302 -5.965 1.00 85.81 97 ARG A CA 1
ATOM 727 C C . ARG A 1 97 ? 0.546 -1.422 -4.724 1.00 85.81 97 ARG A C 1
ATOM 729 O O . ARG A 1 97 ? -0.210 -1.666 -3.793 1.00 85.81 97 ARG A O 1
ATOM 736 N N . GLU A 1 98 ? 1.397 -0.399 -4.728 1.00 88.19 98 GLU A N 1
ATOM 737 C CA . GLU A 1 98 ? 1.466 0.592 -3.650 1.00 88.19 98 GLU A CA 1
ATOM 738 C C . GLU A 1 98 ? 0.110 1.265 -3.432 1.00 88.19 98 GLU A C 1
ATOM 740 O O . GLU A 1 98 ? -0.384 1.280 -2.307 1.00 88.19 98 GLU A O 1
ATOM 745 N N . ASP A 1 99 ? -0.544 1.715 -4.506 1.00 92.44 99 ASP A N 1
ATOM 746 C CA . ASP A 1 99 ? -1.885 2.299 -4.441 1.00 92.44 99 ASP A CA 1
ATOM 747 C C . ASP A 1 99 ? -2.909 1.300 -3.891 1.00 92.44 99 ASP A C 1
ATOM 749 O O . ASP A 1 99 ? -3.762 1.652 -3.076 1.00 92.44 99 ASP A O 1
ATOM 753 N N . LEU A 1 100 ? -2.839 0.033 -4.311 1.00 93.88 100 LEU A N 1
ATOM 754 C C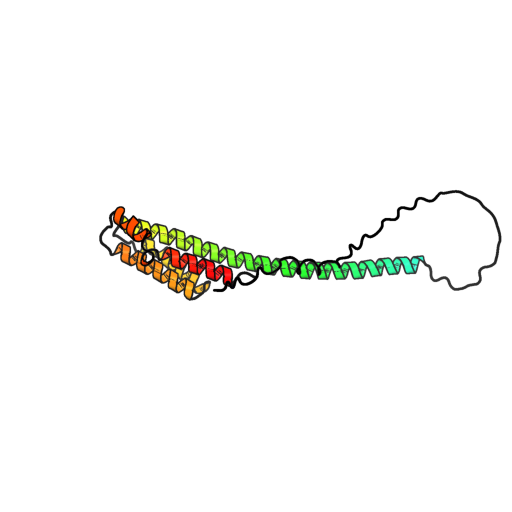A . LEU A 1 100 ? -3.737 -1.007 -3.812 1.00 93.88 100 LEU A CA 1
ATOM 755 C C . LEU A 1 100 ? -3.559 -1.244 -2.304 1.00 93.88 100 LEU A C 1
ATOM 757 O O . LEU A 1 100 ? -4.553 -1.365 -1.587 1.00 93.88 100 LEU A O 1
ATOM 761 N N . TYR A 1 101 ? -2.316 -1.298 -1.825 1.00 94.62 101 TYR A N 1
ATOM 762 C CA . TYR A 1 101 ? -2.001 -1.521 -0.411 1.00 94.62 101 TYR A CA 1
ATOM 763 C C . TYR A 1 101 ? -2.366 -0.315 0.441 1.00 94.62 101 TYR A C 1
ATOM 765 O O . TYR A 1 101 ? -2.999 -0.481 1.482 1.00 94.62 101 TYR A O 1
ATOM 773 N N . LYS A 1 102 ? -2.070 0.893 -0.042 1.00 94.06 102 LYS A N 1
ATOM 774 C CA . LYS A 1 102 ? -2.487 2.145 0.586 1.00 94.06 102 LYS A CA 1
ATOM 775 C C . LYS A 1 102 ? -4.004 2.205 0.758 1.00 94.06 102 LYS A C 1
ATOM 777 O O . LYS A 1 102 ? -4.474 2.378 1.877 1.00 94.06 102 LYS A O 1
ATOM 782 N N . ASN A 1 103 ? -4.762 1.995 -0.320 1.00 94.94 103 ASN A N 1
ATOM 783 C CA . ASN A 1 103 ? -6.226 2.054 -0.280 1.00 94.94 103 ASN A CA 1
ATOM 784 C C . ASN A 1 103 ? -6.819 1.029 0.701 1.00 94.94 103 ASN A C 1
ATOM 786 O O . ASN A 1 103 ? -7.807 1.313 1.373 1.00 94.94 103 ASN A O 1
ATOM 790 N N . PHE A 1 104 ? -6.223 -0.164 0.800 1.00 95.00 104 PHE A N 1
ATOM 791 C CA . PHE A 1 104 ? -6.645 -1.159 1.784 1.00 95.00 104 PHE A CA 1
ATOM 792 C C . PHE A 1 104 ? -6.343 -0.732 3.216 1.00 95.00 104 PHE A C 1
ATOM 794 O O . PHE A 1 104 ? -7.222 -0.857 4.059 1.00 95.00 104 PHE A O 1
ATOM 801 N N . ILE A 1 105 ? -5.148 -0.207 3.490 1.00 93.25 105 ILE A N 1
ATOM 802 C CA . ILE A 1 105 ? -4.780 0.280 4.825 1.00 93.25 105 ILE A CA 1
ATOM 803 C C . ILE A 1 105 ? -5.712 1.414 5.254 1.00 93.25 105 ILE A C 1
ATOM 805 O O . ILE A 1 105 ? -6.209 1.386 6.377 1.00 93.25 105 ILE A O 1
ATOM 809 N N .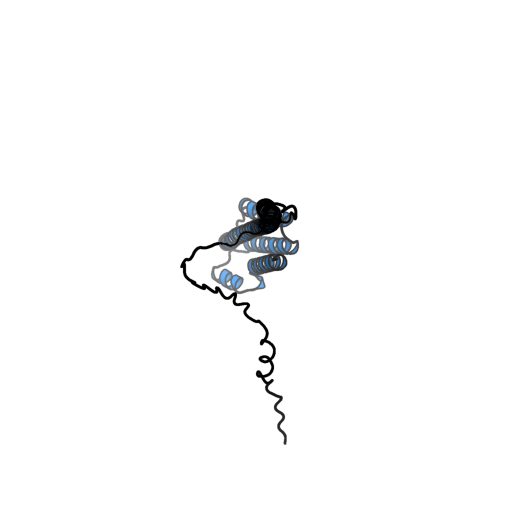 GLU A 1 106 ? -5.983 2.379 4.375 1.00 91.25 106 GLU A N 1
ATOM 810 C CA . GLU A 1 106 ? -6.887 3.499 4.660 1.00 91.25 106 GLU A CA 1
ATOM 811 C C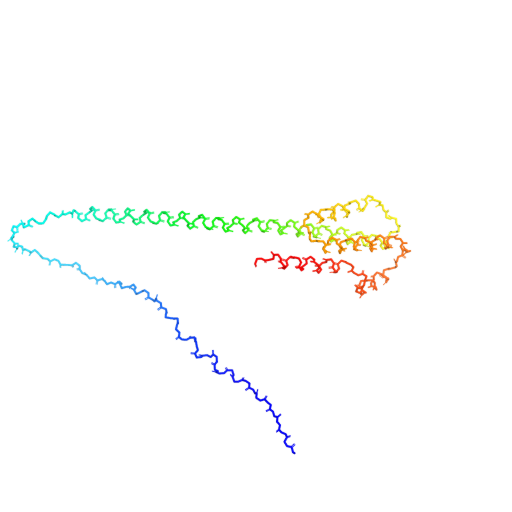 . GLU A 1 106 ? -8.298 3.002 4.997 1.00 91.25 106 GLU A C 1
ATOM 813 O O . GLU A 1 106 ? -8.852 3.354 6.041 1.00 91.25 106 GLU A O 1
ATOM 818 N N . GLU A 1 107 ? -8.856 2.122 4.162 1.00 92.31 107 GLU A N 1
ATOM 819 C CA . GLU A 1 107 ? -10.210 1.610 4.364 1.00 92.31 107 GLU A CA 1
ATOM 820 C C . GLU A 1 107 ? -10.317 0.692 5.589 1.00 92.31 107 GLU A C 1
ATOM 822 O O . GLU A 1 107 ? -11.256 0.809 6.376 1.00 92.31 107 GLU A O 1
ATOM 827 N N . ALA A 1 108 ? -9.347 -0.199 5.788 1.00 90.88 108 ALA A N 1
ATOM 828 C CA . ALA A 1 108 ? -9.300 -1.090 6.940 1.00 90.88 108 ALA A CA 1
ATOM 829 C C . ALA A 1 108 ? -9.148 -0.306 8.248 1.00 90.88 108 ALA A C 1
ATOM 831 O O . ALA A 1 108 ? -9.848 -0.601 9.209 1.00 90.88 108 ALA A O 1
ATOM 832 N N . SER A 1 109 ? -8.296 0.724 8.278 1.00 87.88 109 SER A N 1
ATOM 833 C CA . SER A 1 109 ? -8.121 1.584 9.458 1.00 87.88 109 SER A CA 1
ATOM 834 C C . SER A 1 109 ? -9.413 2.319 9.805 1.00 87.88 109 SER A C 1
ATOM 836 O O . SER A 1 109 ? -9.809 2.358 10.968 1.00 87.88 109 SER A O 1
ATOM 838 N N . ARG A 1 110 ? -10.104 2.856 8.790 1.00 87.69 110 ARG A N 1
ATOM 839 C CA . ARG A 1 110 ? -11.395 3.529 8.963 1.00 87.69 110 ARG A CA 1
ATOM 840 C C . ARG A 1 110 ? -12.445 2.586 9.549 1.00 87.69 110 ARG A C 1
ATOM 842 O O . ARG A 1 110 ? -13.139 2.966 10.483 1.00 87.69 110 ARG A O 1
ATOM 849 N N . LEU A 1 111 ? -12.560 1.372 9.009 1.00 86.38 111 LEU A N 1
ATOM 850 C CA . LEU A 1 111 ? -13.519 0.372 9.489 1.00 86.38 111 LEU A CA 1
ATOM 851 C C . LEU A 1 111 ? -13.158 -0.168 10.871 1.00 86.38 111 LEU A C 1
ATOM 853 O O . LEU A 1 111 ? -14.047 -0.447 11.665 1.00 86.38 111 LEU A O 1
ATOM 857 N N . TYR A 1 112 ? -11.868 -0.299 11.169 1.00 82.75 112 TYR A N 1
ATOM 858 C CA . TYR A 1 112 ? -11.414 -0.725 12.484 1.00 82.75 112 TYR A CA 1
ATOM 859 C C . TYR A 1 112 ? -11.745 0.320 13.555 1.00 82.75 112 TYR A C 1
ATOM 861 O O . TYR A 1 112 ? -12.261 -0.037 14.608 1.00 82.75 112 TYR A O 1
ATOM 869 N N . ALA A 1 113 ? -11.539 1.609 13.262 1.00 79.94 113 ALA A N 1
ATOM 870 C CA . ALA A 1 113 ? -11.959 2.707 14.135 1.00 79.94 113 ALA A CA 1
ATOM 871 C C . ALA A 1 113 ? -13.489 2.753 14.313 1.00 79.94 113 ALA A C 1
ATOM 873 O O . ALA A 1 113 ? -13.976 2.806 15.440 1.00 79.94 113 ALA A O 1
ATOM 874 N N . ASP A 1 114 ? -14.241 2.657 13.212 1.00 81.44 114 ASP A N 1
ATOM 875 C CA . ASP A 1 114 ? -15.712 2.629 13.224 1.00 81.44 114 ASP A CA 1
ATOM 876 C C . ASP A 1 114 ? -16.263 1.467 14.068 1.00 81.44 114 ASP A C 1
ATOM 878 O O . ASP A 1 114 ? -17.240 1.639 14.794 1.00 81.44 114 ASP A O 1
ATOM 882 N N . ALA A 1 115 ? -15.601 0.305 14.040 1.00 77.56 115 ALA A N 1
ATOM 883 C CA . ALA A 1 115 ? -15.981 -0.869 14.822 1.00 77.56 115 ALA A CA 1
ATOM 884 C C . ALA A 1 115 ? -15.834 -0.688 16.343 1.00 77.56 115 ALA A C 1
ATOM 886 O O . ALA A 1 115 ? -16.496 -1.399 17.098 1.00 77.56 115 ALA A O 1
ATOM 887 N N . PHE A 1 116 ? -14.999 0.245 16.814 1.00 74.38 116 PHE A N 1
ATOM 888 C CA . PHE A 1 116 ? -14.917 0.563 18.245 1.00 74.38 116 PHE A CA 1
ATOM 889 C C . PHE A 1 116 ? -16.073 1.447 18.713 1.00 74.38 116 PHE A C 1
ATOM 891 O O . PHE A 1 116 ? -16.545 1.298 19.839 1.00 74.38 116 PHE A O 1
ATOM 898 N N . GLU A 1 117 ? -16.538 2.351 17.853 1.00 71.50 117 GLU A N 1
ATOM 899 C CA . GLU A 1 117 ? -17.621 3.285 18.169 1.00 71.50 117 GLU A CA 1
ATOM 900 C C . GLU A 1 117 ? -19.004 2.659 17.944 1.00 71.50 117 GLU A C 1
ATOM 902 O O . GLU A 1 117 ? -19.968 2.988 18.641 1.00 71.50 117 GLU A O 1
ATOM 907 N N . THR A 1 118 ? -19.106 1.739 16.980 1.00 71.06 118 THR A N 1
ATOM 908 C CA . THR A 1 118 ? -20.376 1.218 16.478 1.00 71.06 118 THR A CA 1
ATOM 909 C C . THR A 1 118 ? -20.361 -0.305 16.368 1.00 71.06 118 THR A C 1
ATOM 911 O O . THR A 1 118 ? -19.582 -0.885 15.624 1.00 71.06 118 THR A O 1
ATOM 914 N N . SER A 1 119 ? -21.329 -0.967 17.003 1.00 67.56 119 SER A N 1
ATOM 915 C CA . SER A 1 119 ? -21.569 -2.422 16.895 1.00 67.56 119 SER A CA 1
ATOM 916 C C . SER A 1 119 ? -22.445 -2.823 15.692 1.00 67.56 119 SER A C 1
ATOM 918 O O . SER A 1 119 ? -22.819 -3.983 15.528 1.00 67.56 119 SER A O 1
ATOM 920 N N . ASN A 1 120 ? -22.801 -1.873 14.820 1.00 66.25 120 ASN A N 1
ATOM 921 C CA . ASN A 1 120 ? -23.650 -2.095 13.646 1.00 66.25 120 ASN A CA 1
ATOM 922 C C . ASN A 1 120 ? -22.841 -2.037 12.341 1.00 66.25 120 ASN A C 1
ATOM 924 O O . ASN A 1 120 ? -22.858 -1.035 11.620 1.00 66.25 120 ASN A O 1
ATOM 928 N N . ALA A 1 121 ? -22.152 -3.135 12.024 1.00 67.44 121 ALA A N 1
ATOM 929 C CA . ALA A 1 121 ? -21.500 -3.304 10.731 1.00 67.44 121 ALA A CA 1
ATOM 930 C C . ALA A 1 121 ? -22.542 -3.338 9.605 1.00 67.44 121 ALA A C 1
ATOM 932 O O . ALA A 1 121 ? -23.271 -4.319 9.432 1.00 67.44 121 ALA A O 1
ATOM 933 N N . ARG A 1 122 ? -22.583 -2.297 8.770 1.00 70.81 122 ARG A N 1
ATOM 934 C CA . ARG A 1 122 ? -23.362 -2.353 7.529 1.00 70.81 122 ARG A CA 1
ATOM 935 C C . ARG A 1 122 ? -22.576 -3.121 6.479 1.00 70.81 122 ARG A C 1
ATOM 937 O O . ARG A 1 122 ? -21.425 -2.796 6.204 1.00 70.81 122 ARG A O 1
ATOM 944 N N . VAL A 1 123 ? -23.223 -4.080 5.816 1.00 72.31 123 VAL A N 1
ATOM 945 C CA . VAL A 1 123 ? -22.613 -4.854 4.716 1.00 72.31 123 VAL A CA 1
ATOM 946 C C . VAL A 1 123 ? -22.032 -3.931 3.638 1.00 72.31 123 VAL A C 1
ATOM 948 O O . VAL A 1 123 ? -20.954 -4.202 3.119 1.00 72.31 123 VAL A O 1
ATOM 951 N N . SER A 1 124 ? -22.685 -2.794 3.369 1.00 76.00 124 SER A N 1
ATOM 952 C CA . SER A 1 124 ? -22.202 -1.757 2.447 1.00 76.00 124 SER A CA 1
ATOM 953 C C . SER A 1 124 ? -20.799 -1.242 2.777 1.00 76.00 124 SER A C 1
ATOM 955 O O . SER A 1 124 ? -20.037 -0.943 1.864 1.00 76.00 124 SER A O 1
ATOM 957 N N . ASN A 1 125 ? -20.442 -1.175 4.063 1.00 74.38 125 ASN A N 1
ATOM 958 C CA . ASN A 1 125 ? -19.150 -0.675 4.525 1.00 74.38 125 ASN A CA 1
ATOM 959 C C . ASN A 1 125 ? -18.016 -1.670 4.216 1.00 74.38 125 ASN A C 1
ATOM 961 O O . ASN A 1 125 ? -16.870 -1.266 4.073 1.00 74.38 125 ASN A O 1
ATOM 965 N N . LEU A 1 126 ? -18.335 -2.960 4.065 1.00 82.69 126 LEU A N 1
ATOM 966 C CA . LEU A 1 126 ? -17.368 -4.038 3.831 1.00 82.69 126 LEU A CA 1
ATOM 967 C C . LEU A 1 126 ? -17.161 -4.357 2.344 1.00 82.69 126 LEU A C 1
ATOM 969 O O . LEU A 1 126 ? -16.186 -5.018 1.989 1.00 82.69 126 LEU A O 1
ATOM 973 N N . VAL A 1 127 ? -18.057 -3.895 1.463 1.00 88.31 127 VAL A N 1
ATOM 974 C CA . VAL A 1 127 ? -17.982 -4.161 0.014 1.00 88.31 127 VAL A CA 1
ATOM 975 C C . VAL A 1 127 ? -16.665 -3.655 -0.570 1.00 88.31 127 VAL A C 1
ATOM 977 O O . VAL A 1 127 ? -16.013 -4.370 -1.332 1.00 88.31 127 VAL A O 1
ATOM 980 N N . ASN A 1 128 ? -16.251 -2.443 -0.196 1.00 89.69 128 ASN A N 1
ATOM 981 C CA . ASN A 1 128 ? -15.003 -1.861 -0.679 1.00 89.69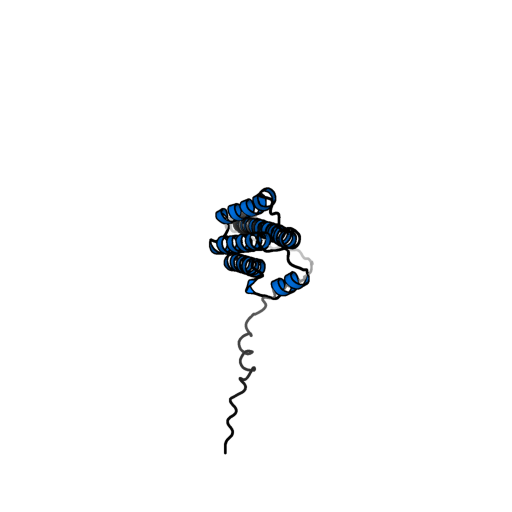 128 ASN A CA 1
ATOM 982 C C . ASN A 1 128 ? -13.783 -2.648 -0.172 1.00 89.69 128 ASN A C 1
ATOM 984 O O . ASN A 1 128 ? -12.891 -2.979 -0.952 1.00 89.69 128 ASN A O 1
ATOM 988 N N . LEU A 1 129 ? -13.796 -3.053 1.102 1.00 90.62 129 LEU A N 1
ATOM 989 C CA . LEU A 1 129 ? -12.749 -3.886 1.693 1.00 90.62 129 LEU A CA 1
ATOM 990 C C . LEU A 1 129 ? -12.622 -5.233 0.956 1.00 90.62 129 LEU A C 1
ATOM 992 O O . LEU A 1 129 ? -11.530 -5.623 0.545 1.00 90.62 129 LEU A O 1
ATOM 996 N N . TYR A 1 130 ? -13.746 -5.902 0.684 1.00 90.31 130 TYR A N 1
ATOM 997 C CA . TYR A 1 130 ? -13.777 -7.141 -0.099 1.00 90.31 130 TYR A CA 1
ATOM 998 C C . TYR A 1 130 ? -13.268 -6.948 -1.537 1.00 90.31 130 TYR A C 1
ATOM 1000 O O . TYR A 1 130 ? -12.539 -7.796 -2.066 1.00 90.31 130 TYR A O 1
ATOM 1008 N N . ALA A 1 131 ? -13.628 -5.836 -2.182 1.00 94.62 131 ALA A N 1
ATOM 1009 C CA . ALA A 1 131 ? -13.159 -5.511 -3.524 1.00 94.62 131 ALA A CA 1
ATOM 1010 C C . ALA A 1 131 ? -11.635 -5.317 -3.557 1.00 94.62 131 ALA A C 1
ATOM 1012 O O . ALA A 1 131 ? -10.976 -5.815 -4.473 1.00 94.62 131 ALA A O 1
ATOM 1013 N N . LEU A 1 132 ? -11.063 -4.650 -2.551 1.00 95.62 132 LEU A N 1
ATOM 1014 C CA . LEU A 1 132 ? -9.617 -4.457 -2.424 1.00 95.62 132 LEU A CA 1
ATOM 1015 C C . LEU A 1 132 ? -8.887 -5.793 -2.241 1.00 95.62 132 LEU A C 1
ATOM 1017 O O . LEU A 1 132 ? -7.952 -6.069 -2.993 1.00 95.62 132 LEU A O 1
ATOM 1021 N N . VAL A 1 133 ? -9.368 -6.677 -1.360 1.00 95.38 133 VAL A N 1
ATOM 1022 C CA . VAL A 1 133 ? -8.797 -8.031 -1.209 1.00 95.38 133 VAL A CA 1
ATOM 1023 C C . VAL A 1 133 ? -8.904 -8.830 -2.512 1.00 95.38 133 VAL A C 1
ATOM 1025 O O . VAL A 1 133 ? -7.963 -9.504 -2.926 1.00 95.38 133 VAL A O 1
ATOM 1028 N N . SER A 1 134 ? -10.028 -8.724 -3.221 1.00 95.56 134 SER A N 1
ATOM 1029 C CA . SER A 1 134 ? -10.214 -9.407 -4.506 1.00 95.56 134 SER A CA 1
ATOM 1030 C C . SER A 1 134 ? -9.249 -8.899 -5.581 1.00 95.56 134 SER A C 1
ATOM 1032 O O . SER A 1 134 ? -8.730 -9.692 -6.364 1.00 95.56 134 SER A O 1
ATOM 1034 N N . ARG A 1 135 ? -8.929 -7.600 -5.591 1.00 95.31 135 ARG A N 1
ATOM 1035 C CA . ARG A 1 135 ? -7.875 -7.043 -6.455 1.00 95.31 135 ARG A CA 1
ATOM 1036 C C . ARG A 1 135 ? -6.486 -7.553 -6.059 1.00 95.31 135 ARG A C 1
ATOM 1038 O O . ARG A 1 135 ? -5.692 -7.851 -6.951 1.00 95.31 135 ARG A O 1
ATOM 1045 N N . MET A 1 136 ? -6.207 -7.720 -4.762 1.00 95.38 136 MET A N 1
ATOM 1046 C CA . MET A 1 136 ? -4.950 -8.324 -4.294 1.00 95.38 136 MET A CA 1
ATOM 1047 C C . MET A 1 136 ? -4.816 -9.772 -4.760 1.00 95.38 136 MET A C 1
ATOM 1049 O O . MET A 1 136 ? -3.751 -10.148 -5.224 1.00 95.38 136 MET A O 1
ATOM 1053 N N . ARG A 1 137 ? -5.891 -10.570 -4.766 1.00 94.31 137 ARG A N 1
ATOM 1054 C CA . ARG A 1 137 ? -5.855 -11.954 -5.293 1.00 94.31 137 ARG A CA 1
ATOM 1055 C C . ARG A 1 137 ? -5.372 -12.045 -6.743 1.00 94.31 137 ARG A C 1
ATOM 1057 O O . ARG A 1 137 ? -4.789 -13.050 -7.130 1.00 94.31 137 ARG A O 1
ATOM 1064 N N . VAL A 1 138 ? -5.595 -10.997 -7.537 1.00 93.81 138 VAL A N 1
ATOM 1065 C CA . VAL A 1 138 ? -5.163 -10.930 -8.941 1.00 93.81 138 VAL A CA 1
ATOM 1066 C C . VAL A 1 138 ? -3.713 -10.452 -9.080 1.00 93.81 138 VAL A C 1
ATOM 1068 O O . VAL A 1 138 ? -3.054 -10.760 -10.072 1.00 93.81 138 VAL A O 1
ATOM 1071 N N . ARG A 1 139 ? -3.213 -9.646 -8.136 1.00 89.19 139 ARG A N 1
ATOM 1072 C CA . ARG A 1 139 ? -1.977 -8.863 -8.318 1.00 89.19 139 ARG A CA 1
ATOM 1073 C C . ARG A 1 139 ? -0.883 -9.150 -7.297 1.00 89.19 139 ARG A C 1
ATOM 1075 O O . ARG A 1 139 ? 0.276 -8.903 -7.607 1.00 89.19 139 ARG A O 1
ATOM 1082 N N . SER A 1 140 ? -1.211 -9.677 -6.135 1.00 91.75 140 SER A N 1
ATOM 1083 C CA . SER A 1 140 ? -0.322 -9.829 -4.986 1.00 91.75 140 SER A CA 1
ATOM 1084 C C . SER A 1 140 ? 0.021 -11.294 -4.738 1.00 91.75 140 SER A C 1
ATOM 1086 O O . SER A 1 140 ? -0.574 -12.204 -5.314 1.00 91.75 140 SER A O 1
ATOM 1088 N N . SER A 1 141 ? 1.019 -11.539 -3.896 1.00 93.12 141 SER A N 1
ATOM 1089 C CA . SER A 1 141 ? 1.354 -12.885 -3.440 1.00 93.12 141 SER A CA 1
ATOM 1090 C C . SER A 1 141 ? 0.239 -13.481 -2.566 1.00 93.12 141 SER A C 1
ATOM 1092 O O . SER A 1 141 ? -0.499 -12.740 -1.908 1.00 93.12 141 SER A O 1
ATOM 1094 N N . PRO A 1 142 ? 0.141 -14.823 -2.486 1.00 93.31 142 PRO A N 1
ATOM 1095 C CA . PRO A 1 142 ? -0.803 -15.489 -1.588 1.00 93.31 142 PRO A CA 1
ATOM 1096 C C . PRO A 1 142 ? -0.656 -15.054 -0.124 1.00 93.31 142 PRO A C 1
ATOM 1098 O O . PRO A 1 142 ? -1.648 -14.968 0.593 1.00 93.31 142 PRO A O 1
ATOM 1101 N N . TYR A 1 143 ? 0.568 -14.726 0.301 1.00 93.25 143 TYR A N 1
ATOM 1102 C CA . TYR A 1 143 ? 0.855 -14.258 1.655 1.00 93.25 143 TYR A CA 1
ATOM 1103 C C . TYR A 1 143 ? 0.206 -12.897 1.961 1.00 93.25 143 TYR A C 1
ATOM 1105 O O . TYR A 1 143 ? -0.424 -12.739 3.004 1.00 93.25 143 TYR A O 1
ATOM 1113 N N . ILE A 1 144 ? 0.268 -11.937 1.026 1.00 95.06 144 ILE A N 1
ATOM 1114 C CA . ILE A 1 144 ? -0.432 -10.645 1.158 1.00 95.06 144 ILE A CA 1
ATOM 1115 C C . ILE A 1 144 ? -1.939 -10.854 1.292 1.00 95.06 144 ILE A C 1
ATOM 1117 O O . ILE A 1 144 ? -2.570 -10.253 2.157 1.00 95.06 144 ILE A O 1
ATOM 1121 N N . VAL A 1 145 ? -2.515 -11.725 0.458 1.00 95.69 145 VAL A N 1
ATOM 1122 C CA . VAL A 1 145 ? -3.952 -12.030 0.498 1.00 95.69 145 VAL A CA 1
ATOM 1123 C C . VAL A 1 145 ? -4.340 -12.631 1.847 1.00 95.69 145 VAL A C 1
ATOM 1125 O O . VAL A 1 145 ? -5.324 -12.200 2.440 1.00 95.69 145 VAL A O 1
ATOM 1128 N N . GLN A 1 146 ? -3.556 -13.585 2.354 1.00 94.62 146 GLN A N 1
ATOM 1129 C CA . GLN A 1 146 ? -3.798 -14.212 3.652 1.00 94.62 146 GLN A CA 1
ATOM 1130 C C . GLN A 1 146 ? -3.757 -13.189 4.792 1.00 94.62 146 GLN A C 1
ATOM 1132 O O . GLN A 1 146 ? -4.635 -13.191 5.654 1.00 94.62 146 GLN A O 1
ATOM 1137 N N . SER A 1 147 ? -2.762 -12.303 4.782 1.00 94.38 147 SER A N 1
ATOM 1138 C CA . SER A 1 147 ? -2.640 -11.246 5.784 1.00 94.38 147 SER A CA 1
ATOM 1139 C C . SER A 1 147 ? -3.805 -10.249 5.707 1.00 94.38 147 SER A C 1
ATOM 1141 O O . SER A 1 147 ? -4.382 -9.893 6.733 1.00 94.38 147 SER A O 1
ATOM 1143 N N . ALA A 1 148 ? -4.241 -9.873 4.500 1.00 94.81 148 ALA A N 1
ATOM 1144 C CA . ALA A 1 148 ? -5.418 -9.025 4.311 1.00 94.81 148 ALA A CA 1
ATOM 1145 C C . ALA A 1 148 ? -6.709 -9.698 4.813 1.00 94.81 148 ALA A C 1
ATOM 1147 O O . ALA A 1 148 ? -7.519 -9.060 5.483 1.00 94.81 148 ALA A O 1
ATOM 1148 N N . ASP A 1 149 ? -6.890 -10.994 4.539 1.00 93.19 149 ASP A N 1
ATOM 1149 C CA . ASP A 1 149 ? -8.025 -11.769 5.052 1.00 93.19 149 ASP A CA 1
ATOM 1150 C C . ASP A 1 149 ? -8.016 -11.816 6.594 1.00 93.19 149 ASP A C 1
ATOM 1152 O O . ASP A 1 149 ? -9.082 -11.796 7.209 1.00 93.19 149 ASP A O 1
ATOM 1156 N N . GLN A 1 150 ? -6.841 -11.832 7.236 1.00 91.94 150 GLN A N 1
ATOM 1157 C CA . GLN A 1 150 ? -6.734 -11.759 8.696 1.00 91.94 150 GLN A CA 1
ATOM 1158 C C . GLN A 1 150 ? -7.171 -10.393 9.242 1.00 91.94 150 GLN A C 1
ATOM 1160 O O . GLN A 1 150 ? -7.946 -10.345 10.195 1.00 91.94 150 GLN A O 1
ATOM 1165 N N . VAL A 1 151 ? -6.755 -9.290 8.610 1.00 91.75 151 VAL A N 1
ATOM 1166 C CA . VAL A 1 151 ? -7.225 -7.935 8.959 1.00 91.75 151 VAL A CA 1
ATOM 1167 C C . VAL A 1 151 ? -8.751 -7.854 8.888 1.00 91.75 151 VAL A C 1
ATOM 1169 O O . VAL A 1 151 ? -9.392 -7.367 9.816 1.00 91.75 151 VAL A O 1
ATOM 1172 N N . VAL A 1 152 ? -9.347 -8.379 7.813 1.00 90.75 152 VAL A N 1
ATOM 1173 C CA . VAL A 1 152 ? -10.807 -8.394 7.631 1.00 90.75 152 VAL A CA 1
ATOM 1174 C C . VAL A 1 152 ? -11.498 -9.170 8.754 1.00 90.75 152 VAL A C 1
ATOM 1176 O O . VAL A 1 152 ? -12.507 -8.702 9.278 1.00 90.75 152 VAL A O 1
ATOM 1179 N N . ARG A 1 153 ? -10.970 -10.340 9.147 1.00 89.00 153 ARG A N 1
ATOM 1180 C CA . ARG A 1 153 ? -11.529 -11.135 10.256 1.00 89.00 153 ARG A CA 1
ATOM 1181 C C . ARG A 1 153 ? -11.520 -10.360 11.563 1.00 89.00 153 ARG A C 1
ATOM 1183 O O . ARG A 1 153 ? -12.561 -10.295 12.205 1.00 89.00 153 ARG A O 1
ATOM 1190 N N . VAL A 1 154 ? -10.395 -9.733 11.905 1.00 86.56 154 VAL A N 1
ATOM 1191 C CA . VAL A 1 154 ? -10.277 -8.947 13.140 1.00 86.56 154 VAL A CA 1
ATOM 1192 C C . VAL A 1 154 ? -11.285 -7.800 13.150 1.00 86.56 154 VAL A C 1
ATOM 1194 O O . VAL A 1 154 ? -12.017 -7.663 14.120 1.00 86.56 154 VAL A O 1
ATOM 1197 N N . ILE A 1 155 ? -11.419 -7.044 12.053 1.00 86.31 155 ILE A N 1
ATOM 1198 C CA . ILE A 1 155 ? -12.423 -5.969 11.945 1.00 86.31 155 ILE A CA 1
ATOM 1199 C C . ILE A 1 155 ? -13.842 -6.511 12.185 1.00 86.31 155 ILE A C 1
ATOM 1201 O O . ILE A 1 155 ? -14.617 -5.930 12.944 1.00 86.31 155 ILE A O 1
ATOM 1205 N N . LEU A 1 156 ? -14.195 -7.642 11.564 1.00 85.12 156 LEU A N 1
ATOM 1206 C CA . LEU A 1 156 ? -15.505 -8.277 11.750 1.00 85.12 156 LEU A CA 1
ATOM 1207 C C . LEU A 1 156 ? -15.729 -8.769 13.185 1.00 85.12 156 LEU A C 1
ATOM 1209 O O . LEU A 1 156 ? -16.851 -8.696 13.686 1.00 85.12 156 LEU A O 1
ATOM 1213 N N . GLU A 1 157 ? -14.691 -9.286 13.835 1.00 84.25 157 GLU A N 1
ATOM 1214 C CA . GLU A 1 157 ? -14.730 -9.691 15.240 1.00 84.25 157 GLU A CA 1
ATOM 1215 C C . GLU A 1 157 ? -14.899 -8.483 16.164 1.00 84.25 157 GLU A C 1
ATOM 1217 O O . GLU A 1 157 ? -15.687 -8.554 17.105 1.00 84.25 157 GLU A O 1
ATOM 1222 N N . THR A 1 158 ? -14.258 -7.351 15.860 1.00 81.38 158 THR A N 1
ATOM 1223 C CA . THR A 1 158 ? -14.424 -6.097 16.608 1.00 81.38 158 THR A CA 1
ATOM 1224 C C . THR A 1 158 ? -15.857 -5.586 16.536 1.00 81.38 158 THR A C 1
ATOM 1226 O O . THR A 1 158 ? -16.432 -5.291 17.575 1.00 81.38 158 THR A O 1
ATOM 1229 N N . TYR A 1 159 ? -16.486 -5.597 15.356 1.00 81.19 159 TYR A N 1
ATOM 1230 C CA . TYR A 1 159 ? -17.903 -5.230 15.223 1.00 81.19 159 TYR A CA 1
ATOM 1231 C C . TYR A 1 159 ? -18.857 -6.148 16.005 1.00 81.19 159 TYR A C 1
ATOM 1233 O O . TYR A 1 159 ? -19.969 -5.740 16.338 1.00 81.19 159 TYR A O 1
ATOM 1241 N N . ARG A 1 160 ? -18.463 -7.404 16.255 1.00 77.50 160 ARG A N 1
ATOM 1242 C CA . ARG A 1 160 ? -19.256 -8.374 17.030 1.00 77.50 160 ARG A CA 1
ATOM 1243 C C . ARG A 1 160 ? -19.024 -8.268 18.534 1.00 77.50 160 ARG A C 1
ATOM 1245 O O . ARG A 1 160 ? -19.837 -8.788 19.298 1.00 77.50 160 ARG A O 1
ATOM 1252 N N . ALA A 1 161 ? -17.922 -7.658 18.956 1.00 73.19 161 ALA A N 1
ATOM 1253 C CA . ALA A 1 161 ? -17.627 -7.446 20.361 1.00 73.19 161 ALA A CA 1
ATOM 1254 C C . ALA A 1 161 ? -18.546 -6.350 20.939 1.00 73.19 161 ALA A C 1
ATOM 1256 O O . ALA A 1 161 ? -18.984 -5.458 20.210 1.00 73.19 161 ALA A O 1
ATOM 1257 N N . PRO A 1 162 ? -18.863 -6.392 22.245 1.00 67.88 162 PRO A N 1
ATOM 1258 C CA . PRO A 1 162 ? -19.522 -5.267 22.900 1.00 67.88 162 PRO A CA 1
ATOM 1259 C C . PRO A 1 162 ? -18.682 -3.991 22.738 1.00 67.88 162 PRO A C 1
ATOM 1261 O O . PRO A 1 162 ? -17.451 -4.068 22.718 1.00 67.88 162 PRO A O 1
ATOM 1264 N N . ASN A 1 163 ? -19.357 -2.838 22.629 1.00 65.31 163 ASN A N 1
ATOM 1265 C CA . ASN A 1 163 ? -18.711 -1.538 22.429 1.00 65.31 163 ASN A CA 1
ATOM 1266 C C . ASN A 1 163 ? -17.568 -1.358 23.433 1.00 65.31 163 ASN A C 1
ATOM 1268 O O . ASN A 1 163 ? -17.773 -1.441 24.647 1.00 65.31 163 ASN A O 1
ATOM 1272 N N . LYS A 1 164 ? -16.371 -1.120 22.906 1.00 67.50 164 LYS A N 1
ATOM 1273 C CA . LYS A 1 164 ? -15.163 -0.949 23.702 1.00 67.50 164 LYS A CA 1
ATOM 1274 C C . LYS A 1 164 ? -15.006 0.513 24.103 1.00 67.50 164 LYS A C 1
ATOM 1276 O O . LYS A 1 164 ? -15.384 1.420 23.366 1.00 67.50 164 LYS A O 1
ATOM 1281 N N . THR A 1 165 ? -14.453 0.754 25.282 1.00 66.44 165 THR A N 1
ATOM 1282 C CA . THR A 1 165 ? -14.108 2.108 25.719 1.00 66.44 165 THR A CA 1
ATOM 1283 C C . THR A 1 165 ? -12.803 2.560 25.062 1.00 66.44 165 THR A C 1
ATOM 1285 O O . THR A 1 165 ? -12.001 1.742 24.616 1.00 66.44 165 THR A O 1
ATOM 1288 N N . PHE A 1 166 ? -12.537 3.867 25.032 1.00 64.50 166 PHE A N 1
ATOM 1289 C CA . PHE A 1 166 ? -11.277 4.405 24.500 1.00 64.50 166 PHE A CA 1
ATOM 1290 C C . PHE A 1 166 ? -10.027 3.800 25.177 1.00 64.50 166 PHE A C 1
ATOM 1292 O O . PHE A 1 166 ? -9.009 3.600 24.521 1.00 64.50 166 PHE A O 1
ATOM 1299 N N . GLN A 1 167 ? -10.103 3.450 26.468 1.00 63.19 167 GLN A N 1
ATOM 1300 C CA . GLN A 1 167 ? -9.012 2.756 27.167 1.00 63.19 167 GLN A CA 1
ATOM 1301 C C . GLN A 1 167 ? -8.749 1.353 26.608 1.00 63.19 167 GLN A C 1
ATOM 1303 O O . GLN A 1 167 ? -7.591 0.955 26.488 1.00 63.19 167 GLN A O 1
ATOM 1308 N N . ASP A 1 168 ? -9.799 0.635 26.214 1.00 65.62 168 ASP A N 1
ATOM 1309 C CA . ASP A 1 168 ? -9.664 -0.684 25.600 1.00 65.62 168 ASP A CA 1
ATOM 1310 C C . ASP A 1 168 ? -9.038 -0.588 24.198 1.00 65.62 168 ASP A C 1
ATOM 1312 O O . ASP A 1 168 ? -8.330 -1.500 23.779 1.00 65.62 168 ASP A O 1
ATOM 1316 N N . VAL A 1 169 ? -9.252 0.521 23.475 1.00 64.38 169 VAL A N 1
ATOM 1317 C CA . VAL A 1 169 ? -8.614 0.778 22.169 1.00 64.38 169 VAL A CA 1
ATOM 1318 C C . VAL A 1 169 ? -7.100 0.933 22.318 1.00 64.38 169 VAL A C 1
ATOM 1320 O O . VAL A 1 169 ? -6.350 0.353 21.540 1.00 64.38 169 VAL A O 1
ATOM 1323 N N . VAL A 1 170 ? -6.636 1.670 23.332 1.00 62.84 170 VAL A N 1
ATOM 1324 C CA . VAL A 1 170 ? -5.196 1.874 23.583 1.00 62.84 170 VAL A CA 1
ATOM 1325 C C . VAL A 1 170 ? -4.502 0.551 23.920 1.00 62.84 170 VAL A C 1
ATOM 1327 O O . VAL A 1 170 ? -3.463 0.249 23.344 1.00 62.84 170 VAL A O 1
ATOM 1330 N N . GLN A 1 171 ? -5.113 -0.288 24.760 1.00 63.69 171 GLN A N 1
ATOM 1331 C CA . GLN A 1 171 ? -4.558 -1.609 25.086 1.00 63.69 171 GLN A CA 1
ATOM 1332 C C . GLN A 1 171 ? -4.480 -2.542 23.869 1.00 63.69 171 GLN A C 1
ATOM 1334 O O . GLN A 1 171 ? -3.529 -3.301 23.733 1.00 63.69 171 GLN A O 1
ATOM 1339 N N . VAL A 1 172 ? -5.458 -2.466 22.965 1.00 62.78 172 VAL A N 1
ATOM 1340 C CA . VAL A 1 172 ? -5.488 -3.234 21.709 1.00 62.78 172 VAL A CA 1
ATOM 1341 C C . VAL A 1 172 ? -4.438 -2.731 20.708 1.00 62.78 172 VAL A C 1
ATOM 1343 O O . VAL A 1 172 ? -3.919 -3.519 19.925 1.00 62.78 172 VAL A O 1
ATOM 1346 N N . LEU A 1 173 ? -4.100 -1.438 20.720 1.00 59.41 173 LEU A N 1
ATOM 1347 C CA . LEU A 1 173 ? -3.034 -0.876 19.881 1.00 59.41 173 LEU A CA 1
ATOM 1348 C C . LEU A 1 173 ? -1.628 -1.253 20.374 1.00 59.41 173 LEU A C 1
ATOM 1350 O O . LEU A 1 173 ? -0.725 -1.404 19.547 1.00 59.41 173 LEU A O 1
ATOM 1354 N N . ASP A 1 174 ? -1.464 -1.410 21.689 1.00 62.03 174 ASP A N 1
ATOM 1355 C CA . ASP A 1 174 ? -0.213 -1.827 22.332 1.00 62.03 174 ASP A CA 1
ATOM 1356 C C . ASP A 1 174 ? 0.008 -3.352 22.287 1.00 62.03 174 ASP A C 1
ATOM 1358 O O . ASP A 1 174 ? 1.144 -3.818 22.401 1.00 62.03 174 ASP A O 1
ATOM 1362 N N . ASP A 1 175 ? -1.054 -4.139 22.089 1.00 63.06 175 ASP A N 1
ATOM 1363 C CA . ASP A 1 175 ? -0.975 -5.592 21.946 1.00 63.06 175 ASP A CA 1
ATOM 1364 C C . ASP A 1 175 ? -0.638 -5.986 20.495 1.00 63.06 175 ASP A C 1
ATOM 1366 O O . ASP A 1 175 ? -1.402 -5.781 19.548 1.00 63.06 175 ASP A O 1
ATOM 1370 N N . GLU A 1 176 ? 0.544 -6.577 20.313 1.00 55.81 176 GLU A N 1
ATOM 1371 C CA . GLU A 1 176 ? 1.084 -6.990 19.015 1.00 55.81 176 GLU A CA 1
ATOM 1372 C C . GLU A 1 176 ? 0.180 -8.011 18.298 1.00 55.81 176 GLU A C 1
ATOM 1374 O O . GLU A 1 176 ? 0.124 -8.010 17.069 1.00 55.81 176 GLU A O 1
ATOM 1379 N N . ALA A 1 177 ? -0.604 -8.805 19.039 1.00 52.09 177 ALA A N 1
ATOM 1380 C CA . ALA A 1 177 ? -1.575 -9.748 18.476 1.00 52.09 177 ALA A CA 1
ATOM 1381 C C . ALA A 1 177 ? -2.849 -9.070 17.931 1.00 52.09 177 ALA A C 1
ATOM 1383 O O . ALA A 1 177 ? -3.606 -9.678 17.171 1.00 52.09 177 ALA A O 1
ATOM 1384 N N . MET A 1 178 ? -3.090 -7.815 18.311 1.00 57.75 178 MET A N 1
ATOM 1385 C CA . MET A 1 178 ? -4.302 -7.048 18.015 1.00 57.75 178 MET A CA 1
ATOM 1386 C C . MET A 1 178 ? -4.096 -5.951 16.962 1.00 57.75 178 MET A C 1
ATOM 1388 O O . MET A 1 178 ? -5.027 -5.202 16.646 1.00 57.75 178 MET A O 1
ATOM 1392 N N . ASN A 1 179 ? -2.906 -5.885 16.357 1.00 71.06 179 ASN A N 1
ATOM 1393 C CA . ASN A 1 179 ? -2.598 -4.954 15.275 1.00 71.06 179 ASN A CA 1
ATOM 1394 C C . ASN A 1 179 ? -2.380 -5.686 13.934 1.00 71.06 179 ASN A C 1
ATOM 1396 O O . ASN A 1 179 ? -1.270 -5.695 13.396 1.00 71.06 179 ASN A O 1
ATOM 1400 N N . PRO A 1 180 ? -3.433 -6.280 13.336 1.00 76.69 180 PRO A N 1
ATOM 1401 C CA . PRO A 1 180 ? -3.311 -7.054 12.097 1.00 76.69 180 PRO A CA 1
ATOM 1402 C C . PRO A 1 180 ? -2.834 -6.199 10.907 1.00 76.69 180 PRO A C 1
ATOM 1404 O O . PRO A 1 180 ? -2.283 -6.719 9.935 1.00 76.69 180 PRO A O 1
ATOM 1407 N N . LEU A 1 181 ? -3.002 -4.872 10.980 1.00 87.12 181 LEU A N 1
ATOM 1408 C CA . LEU A 1 181 ? -2.485 -3.934 9.982 1.00 87.12 181 LEU A CA 1
ATOM 1409 C C . LEU A 1 181 ? -0.958 -3.833 9.999 1.00 87.12 181 LEU A C 1
ATOM 1411 O O . LEU A 1 181 ? -0.362 -3.551 8.955 1.00 87.12 181 LEU A O 1
ATOM 1415 N N . ARG A 1 182 ? -0.308 -4.089 11.140 1.00 87.19 182 ARG A N 1
ATOM 1416 C CA . ARG A 1 182 ? 1.155 -4.137 11.239 1.00 87.19 182 ARG A CA 1
ATOM 1417 C C . ARG A 1 182 ? 1.719 -5.311 10.447 1.00 87.19 182 ARG A C 1
ATOM 1419 O O . ARG A 1 182 ? 2.617 -5.106 9.630 1.00 87.19 182 ARG A O 1
ATOM 1426 N N . ASP A 1 183 ? 1.150 -6.500 10.617 1.00 89.25 183 ASP A N 1
ATOM 1427 C CA . ASP A 1 183 ? 1.556 -7.697 9.873 1.00 89.25 183 ASP A CA 1
ATOM 1428 C C . ASP A 1 183 ? 1.325 -7.534 8.373 1.00 89.25 183 ASP A C 1
ATOM 1430 O O . ASP A 1 183 ? 2.224 -7.808 7.575 1.00 89.25 183 ASP A O 1
ATOM 1434 N N . PHE A 1 184 ? 0.169 -6.989 7.989 1.00 92.62 184 PHE A N 1
ATOM 1435 C CA . PHE A 1 184 ? -0.125 -6.668 6.594 1.00 92.62 184 PHE A CA 1
ATOM 1436 C C . PHE A 1 184 ? 0.882 -5.675 6.006 1.00 92.62 184 PHE A C 1
ATOM 1438 O O . PHE A 1 184 ? 1.422 -5.894 4.920 1.00 92.62 184 PHE A O 1
ATOM 1445 N N . SER A 1 185 ? 1.199 -4.606 6.737 1.00 91.88 185 SER A N 1
ATOM 1446 C CA . SER A 1 185 ? 2.166 -3.596 6.295 1.00 91.88 185 SER A CA 1
ATOM 1447 C C . SER A 1 185 ? 3.583 -4.167 6.171 1.00 91.88 185 SER A C 1
ATOM 1449 O O . SER A 1 185 ? 4.311 -3.834 5.232 1.00 91.88 185 SER A O 1
ATOM 1451 N N . ASN A 1 186 ? 3.980 -5.061 7.082 1.00 92.44 186 ASN A N 1
ATOM 1452 C CA . ASN A 1 186 ? 5.257 -5.769 7.015 1.00 92.44 186 ASN A CA 1
ATOM 1453 C C . ASN A 1 186 ? 5.313 -6.713 5.811 1.00 92.44 186 ASN A C 1
ATOM 1455 O O . ASN A 1 186 ? 6.304 -6.709 5.080 1.00 92.44 186 ASN A O 1
ATOM 1459 N N . ALA A 1 187 ? 4.234 -7.458 5.560 1.00 92.94 187 ALA A N 1
ATOM 1460 C CA . ALA A 1 187 ? 4.100 -8.310 4.387 1.00 92.94 187 ALA A CA 1
ATOM 1461 C C . ALA A 1 187 ? 4.223 -7.495 3.090 1.00 92.94 187 ALA A C 1
ATOM 1463 O O . ALA A 1 187 ? 4.967 -7.880 2.188 1.00 92.94 187 ALA A O 1
ATOM 1464 N N . CYS A 1 188 ? 3.561 -6.333 3.020 1.00 92.38 188 CYS A N 1
ATOM 1465 C CA . CYS A 1 188 ? 3.651 -5.417 1.880 1.00 92.38 188 CYS A CA 1
ATOM 1466 C C . CYS A 1 188 ? 5.089 -4.953 1.646 1.00 92.38 188 CYS A C 1
ATOM 1468 O O . CYS A 1 188 ? 5.585 -5.000 0.521 1.00 92.38 188 CYS A O 1
ATOM 1470 N N . ARG A 1 189 ? 5.781 -4.536 2.714 1.00 91.25 189 ARG A N 1
ATOM 1471 C CA . ARG A 1 189 ? 7.181 -4.101 2.646 1.00 91.25 189 ARG A CA 1
ATOM 1472 C C . ARG A 1 189 ? 8.090 -5.210 2.127 1.00 91.25 189 ARG A C 1
ATOM 1474 O O . ARG A 1 189 ? 8.977 -4.941 1.322 1.00 91.25 189 ARG A O 1
ATOM 1481 N N . GLU A 1 190 ? 7.877 -6.434 2.590 1.00 92.56 190 GLU A N 1
ATOM 1482 C CA . GLU A 1 190 ? 8.678 -7.579 2.180 1.00 92.56 190 GLU A CA 1
ATOM 1483 C C . GLU A 1 190 ? 8.438 -7.951 0.714 1.00 92.56 190 GLU A C 1
ATOM 1485 O O . GLU A 1 190 ? 9.394 -8.120 -0.040 1.00 92.56 190 GLU A O 1
ATOM 1490 N N . GLU A 1 191 ? 7.181 -7.963 0.262 1.00 89.69 191 GLU A N 1
ATOM 1491 C CA . GLU A 1 191 ? 6.870 -8.207 -1.149 1.00 89.69 191 GLU A CA 1
ATOM 1492 C C . GLU A 1 191 ? 7.510 -7.156 -2.072 1.00 89.69 191 GLU A C 1
ATOM 1494 O O . GLU A 1 191 ? 8.022 -7.502 -3.140 1.00 89.69 191 GLU A O 1
ATOM 1499 N N . MET A 1 192 ? 7.518 -5.886 -1.656 1.00 87.75 192 MET A N 1
ATOM 1500 C CA . MET A 1 192 ? 8.149 -4.804 -2.417 1.00 87.75 192 MET A CA 1
ATOM 1501 C C . MET A 1 192 ? 9.672 -4.952 -2.480 1.00 87.75 192 MET A C 1
ATOM 1503 O O . MET A 1 192 ? 10.261 -4.720 -3.533 1.00 87.75 192 MET A O 1
ATOM 1507 N N . ARG A 1 193 ? 10.322 -5.394 -1.393 1.00 87.69 193 ARG A N 1
ATOM 1508 C CA . ARG A 1 193 ? 11.771 -5.666 -1.387 1.00 87.69 193 ARG A CA 1
ATOM 1509 C C . ARG A 1 193 ? 12.145 -6.832 -2.289 1.00 87.69 193 ARG A C 1
ATOM 1511 O O . ARG A 1 193 ? 13.081 -6.708 -3.066 1.00 87.69 193 ARG A O 1
ATOM 1518 N N . GLN A 1 194 ? 11.408 -7.939 -2.214 1.00 84.44 194 GLN A N 1
ATOM 1519 C CA . GLN A 1 194 ? 11.681 -9.141 -3.012 1.00 84.44 194 GLN A CA 1
ATOM 1520 C C . GLN A 1 194 ? 11.509 -8.920 -4.515 1.00 84.44 194 GLN A C 1
ATOM 1522 O O . GLN A 1 194 ? 12.030 -9.688 -5.320 1.00 84.44 194 GLN A O 1
ATOM 1527 N N . ARG A 1 195 ? 10.743 -7.896 -4.897 1.00 71.56 195 A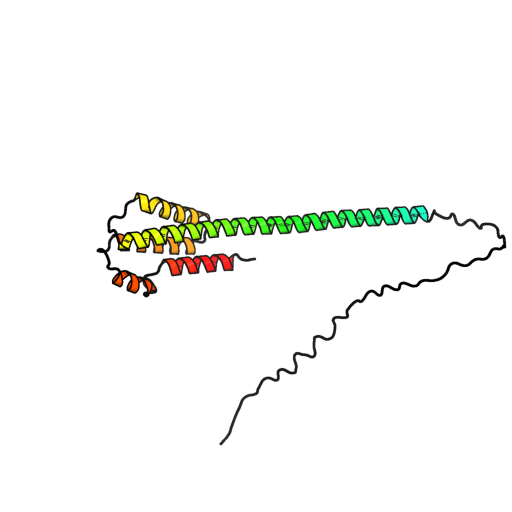RG A N 1
ATOM 1528 C CA . ARG A 1 195 ? 10.487 -7.547 -6.294 1.00 71.56 195 ARG A CA 1
ATOM 1529 C C . ARG A 1 195 ? 11.303 -6.343 -6.771 1.00 71.56 195 ARG A C 1
ATOM 1531 O O . ARG A 1 195 ? 11.199 -6.035 -7.952 1.00 71.56 195 ARG A O 1
ATOM 1538 N N . SER A 1 196 ? 12.116 -5.730 -5.901 1.00 60.88 196 SER A N 1
ATOM 1539 C CA . SER A 1 196 ? 13.083 -4.681 -6.253 1.00 60.88 196 SER A CA 1
ATOM 1540 C C . SER A 1 196 ? 14.170 -5.229 -7.193 1.00 60.88 196 SER A C 1
ATOM 1542 O O . SER A 1 196 ? 14.638 -6.340 -6.942 1.00 60.88 196 SER A O 1
ATOM 1544 N N . PRO A 1 197 ? 14.554 -4.505 -8.268 1.00 54.44 197 PRO A N 1
ATOM 1545 C CA . PRO A 1 197 ? 15.583 -4.939 -9.217 1.00 54.44 197 PRO A CA 1
ATOM 1546 C C . PRO A 1 197 ? 16.974 -5.053 -8.591 1.00 54.44 197 PRO A C 1
ATOM 1548 O O . PRO A 1 197 ? 17.240 -4.340 -7.593 1.00 54.44 197 PRO A O 1
#

pLDDT: mean 71.34, std 18.65, range [34.38, 95.69]

Sequence (197 aa):
MSDVKPASLDLRDARSASRRARAMEVPLTVFSGRRRAALHIFGGPREGIAAMDPAFFSAFAALAGSAIGGVTSLGASWLSQRGQFRAQEYTRDLSRREDLYKNFIEEASRLYADAFETSNARVSNLVNLYALVSRMRVRSSPYIVQSADQVVRVILETYRAPNKTFQDVVQVLDDEAMNPLRDFSNACREEMRQRSP

Foldseek 3Di:
DDDDDDDDDDPPPPPPPPPDPDDPDDDPDPDDDDDDDDDDDDDDDDDDPPPPDVVVVVVVVVVVCVVVVVVVVVVVCVVVVVVVVVVVVLVVLLVVLVVLLVQLLVLLVVLLVVLLVALDDDPVSCPVLVVSLVVCVVRHDPQLSVLSVVSVVLSNVSSNDPRDDPVVVVVLVVDPVNPSSVVSVVRSVVRSVVSDD